Protein AF-A0A068NY15-F1 (afdb_monomer_lite)

pLDDT: mean 75.59, std 16.18, range [25.77, 92.62]

Foldseek 3Di:
DDDDDDDPDDPDDPPPPPDPDLQVLFVVLVVCLLQLPQVSVVQQDDPVLCVQQVDDSVLSNVCSVPQQNVLSVVLVVLVFKDWAWDDDPQGTKTWIFGQAPQRDTQIDMFTWGDDDPHTHTPDHCLSSVQSSLLNPQDDDVPDDPLNSSLVSLVVCVVVSVVSSGQFGQDPVPGTDGSVRVNVVSVVVVVVVVVVVVVVVVVVD

Radius of gyration: 22.69 Å; chains: 1; bounding box: 40×39×104 Å

Organism: NCBI:txid661478

Sequence (204 aa):
MIGVATIGVFALGWTCVSGPSPERAVRDLISAELAGDAEPIWASLQDDERTYYGLDHDRFCQFVVSYLRPRMKRLQQEGQITVSSVAGTKGARGSVHVIMPDGERTLLRGEVVPRSGGFVSTEPFSALLLMAALSSTPRIAGELHAERTYRCLKAEQANLEAYGITGIYSEQYGLESWDATLKRQAVRVSIQQARQSNAANRSR

Secondary structure (DSSP, 8-state):
------------------PPPHHHHHHHHHHHHHHT-HHHHHHHS-HHHHHHTT--HHHHHHHIIIIIHHHHHHHHHTT-EEEEEEEETTEEEEEEEEE-TTS-EEEEEEEEEEETTEEEE-S-THHHHHHHHHHTSPPPTT--HHHHHHHHHHHHHHHHHHTT--EEEETTTEEEEHHHHHHHHHHHHHHHHHHHHHHHHH--

Structure (mmCIF, N/CA/C/O backbone):
data_AF-A0A068NY15-F1
#
_entry.id   AF-A0A068NY15-F1
#
loop_
_atom_site.group_PDB
_atom_site.id
_atom_site.type_symbol
_atom_site.label_atom_id
_atom_site.label_alt_id
_atom_site.label_comp_id
_atom_site.label_asym_id
_atom_site.label_entity_id
_atom_site.label_seq_id
_atom_site.pdbx_PDB_ins_code
_atom_site.Cartn_x
_atom_site.Cartn_y
_atom_site.Cartn_z
_atom_site.occupancy
_atom_site.B_iso_or_equiv
_atom_site.auth_seq_id
_atom_site.auth_comp_id
_atom_site.auth_asym_id
_atom_site.auth_atom_id
_atom_site.pdbx_PDB_model_num
ATOM 1 N N . MET A 1 1 ? 17.121 4.765 -73.199 1.00 36.66 1 MET A N 1
ATOM 2 C CA . MET A 1 1 ? 17.642 4.769 -71.817 1.00 36.66 1 MET A CA 1
ATOM 3 C C . MET A 1 1 ? 17.300 6.113 -71.202 1.00 36.66 1 MET A C 1
ATOM 5 O O . MET A 1 1 ? 17.948 7.095 -71.524 1.00 36.66 1 MET A O 1
ATOM 9 N N . ILE A 1 2 ? 16.217 6.171 -70.428 1.00 32.72 2 ILE A N 1
ATOM 10 C CA . ILE A 1 2 ? 15.784 7.377 -69.714 1.00 32.72 2 ILE A CA 1
ATOM 11 C C . ILE A 1 2 ? 16.079 7.098 -68.244 1.00 32.72 2 ILE A C 1
ATOM 13 O O . ILE A 1 2 ? 15.491 6.191 -67.660 1.00 32.72 2 ILE A O 1
ATOM 17 N N . GLY A 1 3 ? 17.064 7.806 -67.695 1.00 32.22 3 GLY A N 1
ATOM 18 C CA . GLY A 1 3 ? 17.403 7.742 -66.281 1.00 32.22 3 GLY A CA 1
ATOM 19 C C . GLY A 1 3 ? 16.318 8.438 -65.472 1.00 32.22 3 GLY A C 1
ATOM 20 O O . GLY A 1 3 ? 16.084 9.631 -65.647 1.00 32.22 3 GLY A O 1
ATOM 21 N N . VAL A 1 4 ? 15.652 7.687 -64.600 1.00 33.09 4 VAL A N 1
ATOM 22 C CA . VAL A 1 4 ? 14.738 8.235 -63.599 1.00 33.09 4 VAL A CA 1
ATOM 23 C C . VAL A 1 4 ? 15.540 8.400 -62.313 1.00 33.09 4 VAL A C 1
ATOM 25 O O . VAL A 1 4 ? 15.845 7.426 -61.633 1.00 33.09 4 VAL A O 1
ATOM 28 N N . ALA A 1 5 ? 15.908 9.641 -62.007 1.00 38.00 5 ALA A N 1
ATOM 29 C CA . ALA A 1 5 ? 16.432 10.050 -60.712 1.00 38.00 5 ALA A CA 1
ATOM 30 C C . ALA A 1 5 ? 15.511 11.139 -60.153 1.00 38.00 5 ALA A C 1
ATOM 32 O O . ALA A 1 5 ? 15.610 12.316 -60.491 1.00 38.00 5 ALA A O 1
ATOM 33 N N . THR A 1 6 ? 14.549 10.720 -59.340 1.00 34.47 6 THR A N 1
ATOM 34 C CA . THR A 1 6 ? 13.712 11.549 -58.456 1.00 34.47 6 THR A CA 1
ATOM 35 C C . THR A 1 6 ? 13.162 10.531 -57.452 1.00 34.47 6 THR A C 1
ATOM 37 O O . THR A 1 6 ? 12.599 9.527 -57.865 1.00 34.47 6 THR A O 1
ATOM 40 N N . ILE A 1 7 ? 13.412 10.591 -56.147 1.00 32.75 7 ILE A N 1
ATOM 41 C CA . ILE A 1 7 ? 13.013 11.627 -55.197 1.00 32.75 7 ILE A CA 1
ATOM 42 C C . ILE A 1 7 ? 14.026 11.595 -54.043 1.00 32.75 7 ILE A C 1
ATOM 44 O O . ILE A 1 7 ? 14.069 10.649 -53.261 1.00 32.75 7 ILE A O 1
ATOM 48 N N . GLY A 1 8 ? 14.843 12.639 -53.932 1.00 33.00 8 GLY A N 1
ATOM 49 C CA . GLY A 1 8 ? 15.410 13.043 -52.654 1.00 33.00 8 GLY A CA 1
ATOM 50 C C . GLY A 1 8 ? 14.476 14.094 -52.076 1.00 33.00 8 GLY A C 1
ATOM 51 O O . GLY A 1 8 ? 14.317 15.127 -52.708 1.00 33.00 8 GLY A O 1
ATOM 52 N N . VAL A 1 9 ? 13.813 13.771 -50.965 1.00 34.66 9 VAL A N 1
ATOM 53 C CA . VAL A 1 9 ? 13.379 14.631 -49.844 1.00 34.66 9 VAL A CA 1
ATOM 54 C C . VAL A 1 9 ? 12.430 13.774 -49.001 1.00 34.66 9 VAL A C 1
ATOM 56 O O . VAL A 1 9 ? 11.271 13.591 -49.347 1.00 34.66 9 VAL A O 1
ATOM 59 N N . PHE A 1 10 ? 12.920 13.282 -47.867 1.00 27.97 10 PHE A N 1
ATOM 60 C CA . PHE A 1 10 ? 12.114 13.207 -46.652 1.00 27.97 10 PHE A CA 1
ATOM 61 C C . PHE A 1 10 ? 12.985 13.711 -45.510 1.00 27.97 10 PHE A C 1
ATOM 63 O O . PHE A 1 10 ? 13.751 12.979 -44.888 1.00 27.97 10 PHE A O 1
ATOM 70 N N . ALA A 1 11 ? 12.865 15.013 -45.265 1.00 32.06 11 ALA A N 1
ATOM 71 C CA . ALA A 1 11 ? 13.047 15.550 -43.937 1.00 32.06 11 ALA A CA 1
ATOM 72 C C . ALA A 1 11 ? 11.968 14.916 -43.042 1.00 32.06 11 ALA A C 1
ATOM 74 O O . ALA A 1 11 ? 10.811 15.320 -43.064 1.00 32.06 11 ALA A O 1
ATOM 75 N N . LEU A 1 12 ? 12.343 13.884 -42.298 1.00 31.16 12 LEU A N 1
ATOM 76 C CA . LEU A 1 12 ? 11.649 13.425 -41.098 1.00 31.16 12 LEU A CA 1
ATOM 77 C C . LEU A 1 12 ? 12.737 13.444 -40.030 1.00 31.16 12 LEU A C 1
ATOM 79 O O . LEU A 1 12 ? 13.524 12.523 -39.879 1.00 31.16 12 LEU A O 1
ATOM 83 N N . GLY A 1 13 ? 13.004 14.617 -39.477 1.00 25.81 13 GLY A N 1
ATOM 84 C CA . GLY A 1 13 ? 12.167 15.069 -38.384 1.00 25.81 13 GLY A CA 1
ATOM 85 C C . GLY A 1 13 ? 12.821 14.535 -37.124 1.00 25.81 13 GLY A C 1
ATOM 86 O O . GLY A 1 13 ? 12.369 13.553 -36.548 1.00 25.81 13 GLY A O 1
ATOM 87 N N . TRP A 1 14 ? 13.915 15.183 -36.722 1.00 25.77 14 TRP A N 1
ATOM 88 C CA . TRP A 1 14 ? 14.321 15.208 -35.325 1.00 25.77 14 TRP A CA 1
ATOM 89 C C . TRP A 1 14 ? 13.174 15.860 -34.549 1.00 25.77 14 TRP A C 1
ATOM 91 O O . TRP A 1 14 ? 13.206 17.043 -34.223 1.00 25.77 14 TRP A O 1
ATOM 101 N N . THR A 1 15 ? 12.100 15.114 -34.308 1.00 30.66 15 THR A N 1
ATOM 102 C CA . THR A 1 15 ? 11.193 15.454 -33.232 1.00 30.66 15 THR A CA 1
ATOM 103 C C . THR A 1 15 ? 12.012 15.229 -31.985 1.00 30.66 15 THR A C 1
ATOM 105 O O . THR A 1 15 ? 12.278 14.087 -31.608 1.00 30.66 15 THR A O 1
ATOM 108 N N . CYS A 1 16 ? 12.461 16.330 -31.387 1.00 32.66 16 CYS A N 1
ATOM 109 C CA . CYS A 1 16 ? 12.712 16.402 -29.964 1.00 32.66 16 CYS A CA 1
ATOM 110 C C . CYS A 1 16 ? 11.655 15.524 -29.294 1.00 32.66 16 CYS A C 1
ATOM 112 O O . CYS A 1 16 ? 10.468 15.856 -29.333 1.00 32.66 16 CYS A O 1
ATOM 114 N N . VAL A 1 17 ? 12.061 14.363 -28.776 1.00 38.69 17 VAL A N 1
ATOM 115 C CA . VAL A 1 17 ? 11.210 13.558 -27.907 1.00 38.69 17 VAL A CA 1
ATOM 116 C C . VAL A 1 17 ? 11.143 14.362 -26.621 1.00 38.69 17 VAL A C 1
ATOM 118 O O . VAL A 1 17 ? 11.890 14.141 -25.673 1.00 38.69 17 VAL A O 1
ATOM 121 N N . SER A 1 18 ? 10.324 15.410 -26.647 1.00 46.06 18 SER A N 1
ATOM 122 C CA . SER A 1 18 ? 9.861 16.100 -25.466 1.00 46.06 18 SER A CA 1
ATOM 123 C C . SER A 1 18 ? 9.220 15.001 -24.639 1.00 46.06 18 SER A C 1
ATOM 125 O O . SER A 1 18 ? 8.183 14.463 -25.033 1.00 46.06 18 SER A O 1
ATOM 127 N N . GLY A 1 19 ? 9.886 14.589 -23.560 1.00 55.62 19 GLY A N 1
ATOM 128 C CA . GLY A 1 19 ? 9.304 13.650 -22.611 1.00 55.62 19 GLY A CA 1
ATOM 129 C C . GLY A 1 19 ? 7.895 14.111 -22.214 1.00 55.62 19 GLY A C 1
ATOM 130 O O . GLY A 1 19 ? 7.563 15.292 -22.388 1.00 55.62 19 GLY A O 1
ATOM 131 N N . PRO A 1 20 ? 7.039 13.202 -21.716 1.00 63.31 20 PRO A N 1
ATOM 132 C CA . PRO A 1 20 ? 5.701 13.576 -21.270 1.00 63.31 20 PRO A CA 1
ATOM 133 C C . PRO A 1 20 ? 5.779 14.814 -20.370 1.00 63.31 20 PRO A C 1
ATOM 135 O O . PRO A 1 20 ? 6.709 14.943 -19.574 1.00 63.31 20 PRO A O 1
ATOM 138 N N . SER A 1 21 ? 4.835 15.751 -20.508 1.00 72.62 21 SER A N 1
ATOM 139 C CA . SER A 1 21 ? 4.786 16.886 -19.585 1.00 72.62 21 SER A CA 1
ATOM 140 C C . SER A 1 21 ? 4.734 16.356 -18.145 1.00 72.62 21 SER A C 1
ATOM 142 O O . SER A 1 21 ? 4.133 15.300 -17.920 1.00 72.62 21 SER A O 1
ATOM 144 N N . PRO A 1 22 ? 5.328 17.054 -17.160 1.00 70.69 22 PRO A N 1
ATOM 145 C CA . PRO A 1 22 ? 5.347 16.580 -15.779 1.00 70.69 22 PRO A CA 1
ATOM 146 C C . PRO A 1 22 ? 3.952 16.160 -15.282 1.00 70.69 22 PRO A C 1
ATOM 148 O O . PRO A 1 22 ? 3.796 15.106 -14.676 1.00 70.69 22 PRO A O 1
ATOM 151 N N . GLU A 1 23 ? 2.912 16.936 -15.601 1.00 71.12 23 GLU A N 1
ATOM 152 C CA . GLU A 1 23 ? 1.520 16.619 -15.248 1.00 71.12 23 GLU A CA 1
ATOM 153 C C . GLU A 1 23 ? 1.045 15.276 -15.800 1.00 71.12 23 GLU A C 1
ATOM 155 O O . GLU A 1 23 ? 0.386 14.505 -15.100 1.00 71.12 23 GLU A O 1
ATOM 160 N N . ARG A 1 24 ? 1.371 15.006 -17.067 1.00 75.12 24 ARG A N 1
ATOM 161 C CA . ARG A 1 24 ? 1.020 13.756 -17.728 1.00 75.12 24 ARG A CA 1
ATOM 162 C C . ARG A 1 24 ? 1.777 12.596 -17.094 1.00 75.12 24 ARG A C 1
ATOM 164 O O . ARG A 1 24 ? 1.154 11.588 -16.806 1.00 75.12 24 ARG A O 1
ATOM 171 N N . ALA A 1 25 ? 3.061 12.773 -16.782 1.00 75.62 25 ALA A N 1
ATOM 172 C CA . ALA A 1 25 ? 3.855 11.760 -16.094 1.00 75.62 25 ALA A CA 1
ATOM 173 C C . ALA A 1 25 ? 3.283 11.405 -14.708 1.00 75.62 25 ALA A C 1
ATOM 175 O O . ALA A 1 25 ? 3.178 10.227 -14.386 1.00 75.62 25 ALA A O 1
ATOM 176 N N . VAL A 1 26 ? 2.835 12.391 -13.917 1.00 75.50 26 VAL A N 1
ATOM 177 C CA . VAL A 1 26 ? 2.155 12.109 -12.637 1.00 75.50 26 VAL A CA 1
ATOM 178 C C . VAL A 1 26 ? 0.837 11.378 -12.851 1.00 75.50 26 VAL A C 1
ATOM 180 O O . VAL A 1 26 ? 0.534 10.428 -12.136 1.00 75.50 26 VAL A O 1
ATOM 183 N N . ARG A 1 27 ? 0.022 11.828 -13.810 1.00 76.06 27 ARG A N 1
ATOM 184 C CA . ARG A 1 27 ? -1.264 11.187 -14.087 1.00 76.06 27 ARG A CA 1
ATOM 185 C C . ARG A 1 27 ? -1.072 9.741 -14.533 1.00 76.06 27 ARG A C 1
ATOM 187 O O . ARG A 1 27 ? -1.813 8.882 -14.066 1.00 76.06 27 ARG A O 1
ATOM 194 N N . ASP A 1 28 ? -0.105 9.490 -15.406 1.00 79.56 28 ASP A N 1
ATOM 195 C CA . ASP A 1 28 ? 0.204 8.164 -15.933 1.00 79.56 28 ASP A CA 1
ATOM 196 C C . ASP A 1 28 ? 0.748 7.257 -14.818 1.00 79.56 28 ASP A C 1
ATOM 198 O O . ASP A 1 28 ? 0.285 6.127 -14.690 1.00 79.56 28 ASP A O 1
ATOM 202 N N . LEU A 1 29 ? 1.627 7.774 -13.946 1.00 78.81 29 LEU A N 1
ATOM 203 C CA . LEU A 1 29 ? 2.113 7.060 -12.761 1.00 78.81 29 LEU A CA 1
ATOM 204 C C . LEU A 1 29 ? 0.964 6.658 -11.834 1.00 78.81 29 LEU A C 1
ATOM 206 O O . LEU A 1 29 ? 0.802 5.480 -11.534 1.00 78.81 29 LEU A O 1
ATOM 210 N N . ILE A 1 30 ? 0.129 7.614 -11.425 1.00 78.12 30 ILE A N 1
ATOM 211 C CA . ILE A 1 30 ? -0.979 7.313 -10.517 1.00 78.12 30 ILE A CA 1
ATOM 212 C C . ILE A 1 30 ? -1.983 6.367 -11.192 1.00 78.12 30 ILE A C 1
ATOM 214 O O . ILE A 1 30 ? -2.519 5.457 -10.563 1.00 78.12 30 ILE A O 1
ATOM 218 N N . SER A 1 31 ? -2.225 6.532 -12.493 1.00 81.38 31 SER A N 1
ATOM 219 C CA . SER A 1 31 ? -3.082 5.607 -13.243 1.00 81.38 31 SER A CA 1
ATOM 220 C C . SER A 1 31 ? -2.504 4.191 -13.253 1.00 81.38 31 SER A C 1
ATOM 222 O O . SER A 1 31 ? -3.263 3.236 -13.103 1.00 81.38 31 SER A O 1
ATOM 224 N N . ALA A 1 32 ? -1.184 4.045 -13.380 1.00 83.75 32 ALA A N 1
ATOM 225 C CA . ALA A 1 32 ? -0.495 2.761 -13.318 1.00 83.75 32 ALA A CA 1
ATOM 226 C C . ALA A 1 32 ? -0.530 2.137 -11.912 1.00 83.75 32 ALA A C 1
ATOM 228 O O . ALA A 1 32 ? -0.828 0.949 -11.784 1.00 83.75 32 ALA A O 1
ATOM 229 N N . GLU A 1 33 ? -0.317 2.929 -10.857 1.00 84.25 33 GLU A N 1
ATOM 230 C CA . GLU A 1 33 ? -0.447 2.495 -9.458 1.00 84.25 33 GLU A CA 1
ATOM 231 C C . GLU A 1 33 ? -1.852 1.957 -9.173 1.00 84.25 33 GLU A C 1
ATOM 233 O O . GLU A 1 33 ? -2.018 0.851 -8.655 1.00 84.25 33 GLU A O 1
ATOM 238 N N . LEU A 1 34 ? -2.878 2.696 -9.600 1.00 81.56 34 LEU A N 1
ATOM 239 C CA . LEU A 1 34 ? -4.275 2.290 -9.459 1.00 81.56 34 LEU A CA 1
ATOM 240 C C . LEU A 1 34 ? -4.6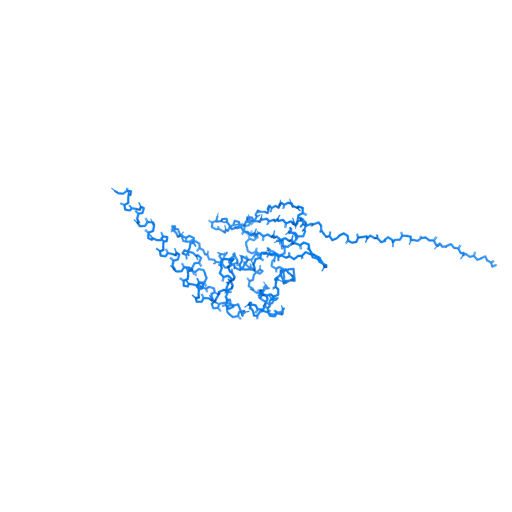45 1.112 -10.367 1.00 81.56 34 LEU A C 1
ATOM 242 O O . LEU A 1 34 ? -5.545 0.347 -10.037 1.00 81.56 34 LEU A O 1
ATOM 246 N N . ALA A 1 35 ? -3.992 0.945 -11.514 1.00 84.94 35 ALA A N 1
ATOM 247 C CA . ALA A 1 35 ? -4.175 -0.233 -12.359 1.00 84.94 35 ALA A CA 1
ATOM 248 C C . ALA A 1 35 ? -3.452 -1.474 -11.801 1.00 84.94 35 ALA A C 1
ATOM 250 O O . ALA A 1 35 ? -3.725 -2.594 -12.240 1.00 84.94 35 ALA A O 1
ATOM 251 N N . GLY A 1 36 ? -2.532 -1.297 -10.845 1.00 84.25 36 GLY A N 1
ATOM 252 C CA . GLY A 1 36 ? -1.613 -2.347 -10.418 1.00 84.25 36 GLY A CA 1
ATOM 253 C C . GLY A 1 36 ? -0.721 -2.807 -11.572 1.00 84.25 36 GLY A C 1
ATOM 254 O O . GLY A 1 36 ? -0.592 -4.013 -11.822 1.00 84.25 36 GLY A O 1
ATOM 255 N N . ASP A 1 37 ? -0.174 -1.860 -12.333 1.00 86.50 37 ASP A N 1
ATOM 256 C CA . ASP A 1 37 ? 0.803 -2.148 -13.379 1.00 86.50 37 ASP A CA 1
ATOM 257 C C . ASP A 1 37 ? 2.206 -2.251 -12.774 1.00 86.50 37 ASP A C 1
ATOM 259 O O . ASP A 1 37 ? 2.681 -1.328 -12.123 1.00 86.50 37 ASP A O 1
ATOM 263 N N . ALA A 1 38 ? 2.865 -3.393 -12.950 1.00 87.88 38 ALA A N 1
ATOM 264 C CA . ALA A 1 38 ? 4.100 -3.682 -12.233 1.00 87.88 38 ALA A CA 1
ATOM 265 C C . ALA A 1 38 ? 5.272 -2.847 -12.751 1.00 87.88 38 ALA A C 1
ATOM 267 O O . ALA A 1 38 ? 6.022 -2.301 -11.951 1.00 87.88 38 ALA A O 1
ATOM 268 N N . GLU A 1 39 ? 5.417 -2.696 -14.068 1.00 87.69 39 GLU A N 1
ATOM 269 C CA . GLU A 1 39 ? 6.595 -2.032 -14.638 1.00 87.69 39 GLU A CA 1
ATOM 270 C C . GLU A 1 39 ? 6.676 -0.542 -14.281 1.00 87.69 39 GLU A C 1
ATOM 272 O O . GLU A 1 39 ? 7.734 -0.101 -13.825 1.00 87.69 39 GLU A O 1
ATOM 277 N N . PRO A 1 40 ? 5.594 0.254 -14.401 1.00 83.44 40 PRO A N 1
ATOM 278 C CA . PRO A 1 40 ? 5.656 1.663 -14.035 1.00 83.44 40 PRO A CA 1
ATOM 279 C C . PRO A 1 40 ? 5.886 1.863 -12.537 1.00 83.44 40 PRO A C 1
ATOM 281 O O . PRO A 1 40 ? 6.672 2.735 -12.171 1.00 83.44 40 PRO A O 1
ATOM 284 N N . ILE A 1 41 ? 5.254 1.044 -11.683 1.00 84.62 41 ILE A N 1
ATOM 285 C CA . ILE A 1 41 ? 5.451 1.127 -10.230 1.00 84.62 41 ILE A CA 1
ATOM 286 C C . ILE A 1 41 ? 6.887 0.731 -9.886 1.00 84.62 41 ILE A C 1
ATOM 288 O O . ILE A 1 41 ? 7.552 1.424 -9.125 1.00 84.62 41 ILE A O 1
ATOM 292 N N . TRP A 1 42 ? 7.409 -0.348 -10.475 1.00 86.19 42 TRP A N 1
ATOM 293 C CA . TRP A 1 42 ? 8.792 -0.755 -10.254 1.00 86.19 42 TRP A CA 1
ATOM 294 C C . TRP A 1 42 ? 9.757 0.356 -10.645 1.00 86.19 42 TRP A C 1
ATOM 296 O O . TRP A 1 42 ? 10.611 0.728 -9.841 1.00 86.19 42 TRP A O 1
ATOM 306 N N . ALA A 1 43 ? 9.610 0.907 -11.853 1.00 81.75 43 ALA A N 1
ATOM 307 C CA . ALA A 1 43 ? 10.450 1.978 -12.377 1.00 81.75 43 ALA A CA 1
ATOM 308 C C . ALA A 1 43 ? 10.392 3.246 -11.513 1.00 81.75 43 ALA A C 1
ATOM 310 O O . ALA A 1 43 ? 11.379 3.981 -11.448 1.00 81.75 43 ALA A O 1
ATOM 311 N N . SER A 1 44 ? 9.265 3.481 -10.838 1.00 77.00 44 SER A N 1
ATOM 312 C CA . SER A 1 44 ? 9.079 4.627 -9.961 1.00 77.00 44 SER A CA 1
ATOM 313 C C . SER A 1 44 ? 9.662 4.445 -8.561 1.00 77.00 44 SER A C 1
ATOM 315 O O . SER A 1 44 ? 9.913 5.455 -7.907 1.00 77.00 44 SER A O 1
ATOM 317 N N . LEU A 1 45 ? 9.896 3.206 -8.110 1.00 78.44 45 LEU A N 1
ATOM 318 C CA . LEU A 1 45 ? 10.549 2.942 -6.826 1.00 78.44 45 LEU A CA 1
ATOM 319 C C . LEU A 1 45 ? 11.980 3.473 -6.813 1.00 78.44 45 LEU A C 1
ATOM 321 O O . LEU A 1 45 ? 12.744 3.285 -7.766 1.00 78.44 45 LEU A O 1
ATOM 325 N N . GLN A 1 46 ? 12.362 4.071 -5.690 1.00 76.38 46 GLN A N 1
ATOM 326 C CA . GLN A 1 46 ? 13.748 4.444 -5.443 1.00 76.38 46 GLN A CA 1
ATOM 327 C C . GLN A 1 46 ? 14.594 3.188 -5.158 1.00 76.38 46 GLN A C 1
ATOM 329 O O . GLN A 1 46 ? 14.097 2.182 -4.649 1.00 76.38 46 GLN A O 1
ATOM 334 N N . ASP A 1 47 ? 15.881 3.216 -5.517 1.00 76.44 47 ASP A N 1
ATOM 335 C CA . ASP A 1 47 ? 16.769 2.047 -5.380 1.00 76.44 47 ASP A CA 1
ATOM 336 C C . ASP A 1 47 ? 16.934 1.598 -3.923 1.00 76.44 47 ASP A C 1
ATOM 338 O O . ASP A 1 47 ? 17.088 0.406 -3.638 1.00 76.44 47 ASP A O 1
ATOM 342 N N . ASP A 1 48 ? 16.869 2.551 -2.998 1.00 75.88 48 ASP A N 1
ATOM 343 C CA . ASP A 1 48 ? 16.871 2.289 -1.571 1.00 75.88 48 ASP A CA 1
ATOM 344 C C . ASP A 1 48 ? 15.581 1.559 -1.167 1.00 75.88 48 ASP A C 1
ATOM 346 O O . ASP A 1 48 ? 15.679 0.486 -0.582 1.00 75.88 48 ASP A O 1
ATOM 350 N N . GLU A 1 49 ? 14.395 2.021 -1.581 1.00 74.44 49 GLU A N 1
ATOM 351 C CA . GLU A 1 49 ? 13.129 1.299 -1.369 1.00 74.44 49 GLU A CA 1
ATOM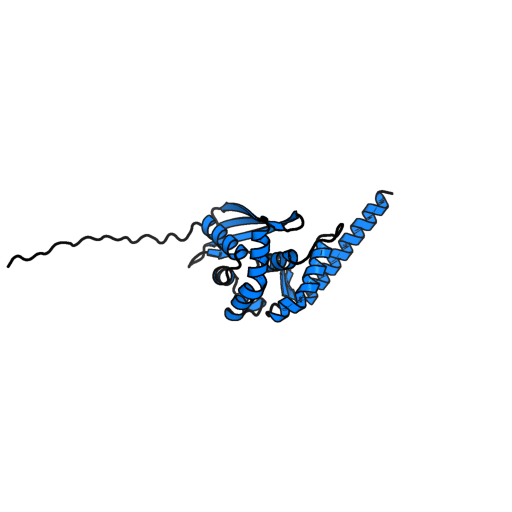 352 C C . GLU A 1 49 ? 13.154 -0.128 -1.933 1.00 74.44 49 GLU A C 1
ATOM 354 O O . GLU A 1 49 ? 12.767 -1.062 -1.231 1.00 74.44 49 GLU A O 1
ATOM 359 N N . ARG A 1 50 ? 13.647 -0.334 -3.161 1.00 79.25 50 ARG A N 1
ATOM 360 C CA . ARG A 1 50 ? 13.759 -1.680 -3.763 1.00 79.25 50 ARG A CA 1
ATOM 361 C C . ARG A 1 50 ? 14.618 -2.607 -2.903 1.00 79.25 50 ARG A C 1
ATOM 363 O O . ARG A 1 50 ? 14.216 -3.728 -2.589 1.00 79.25 50 ARG A O 1
ATOM 370 N N . THR A 1 51 ? 15.777 -2.104 -2.481 1.00 77.06 51 THR A N 1
ATOM 371 C CA . THR A 1 51 ? 16.708 -2.826 -1.605 1.00 77.06 51 THR A CA 1
ATOM 372 C C . THR A 1 51 ? 16.063 -3.123 -0.250 1.00 77.06 51 THR A C 1
ATOM 374 O O . THR A 1 51 ? 16.190 -4.228 0.274 1.00 77.06 51 THR A O 1
ATOM 377 N N . TYR A 1 52 ? 15.331 -2.158 0.302 1.00 73.88 52 TYR A N 1
ATOM 378 C CA . TYR A 1 52 ? 14.688 -2.241 1.609 1.00 73.88 52 TYR A CA 1
ATOM 379 C C . TYR A 1 52 ? 13.533 -3.233 1.660 1.00 73.88 52 TYR A C 1
ATOM 381 O O . TYR A 1 52 ? 13.427 -3.996 2.619 1.00 73.88 52 TYR A O 1
ATOM 389 N N . TYR A 1 53 ? 12.686 -3.262 0.633 1.00 74.94 53 TYR A N 1
ATOM 390 C CA . TYR A 1 53 ? 11.612 -4.246 0.552 1.00 74.94 53 TYR A CA 1
ATOM 391 C C . TYR A 1 53 ? 12.128 -5.654 0.225 1.00 74.94 53 TYR A C 1
ATOM 393 O O . TYR A 1 53 ? 11.343 -6.594 0.266 1.00 74.94 53 TYR A O 1
ATOM 401 N N . GLY A 1 54 ? 13.425 -5.826 -0.071 1.00 72.81 54 GLY A N 1
ATOM 402 C CA . GLY A 1 54 ? 14.008 -7.130 -0.405 1.00 72.81 54 GLY A CA 1
ATOM 403 C C . GLY A 1 54 ? 13.405 -7.742 -1.672 1.00 72.81 54 GLY A C 1
ATOM 404 O O . GLY A 1 54 ? 13.420 -8.965 -1.843 1.00 72.81 54 GLY A O 1
ATOM 405 N N . LEU A 1 55 ? 12.837 -6.894 -2.532 1.00 77.31 55 LEU A N 1
ATOM 406 C CA . LEU A 1 55 ? 12.171 -7.297 -3.758 1.00 77.31 55 LEU A CA 1
ATOM 407 C C . LEU A 1 55 ? 13.168 -7.164 -4.904 1.00 77.31 55 LEU A C 1
ATOM 409 O O . LEU A 1 55 ? 13.636 -6.069 -5.207 1.00 77.31 55 LEU A O 1
ATOM 413 N N . ASP A 1 56 ? 13.484 -8.283 -5.547 1.00 87.19 56 ASP A N 1
ATOM 414 C CA . ASP A 1 56 ? 13.971 -8.250 -6.921 1.00 87.19 56 ASP A CA 1
ATOM 415 C C . ASP A 1 56 ? 12.796 -7.965 -7.877 1.00 87.19 56 ASP A C 1
ATOM 417 O O . ASP A 1 56 ? 11.627 -7.982 -7.478 1.00 87.19 56 ASP A O 1
ATOM 421 N N . HIS A 1 57 ? 13.109 -7.658 -9.138 1.00 88.06 57 HIS A N 1
ATOM 422 C CA . HIS A 1 57 ? 12.097 -7.292 -10.134 1.00 88.06 57 HIS A CA 1
ATOM 423 C C . HIS A 1 57 ? 11.044 -8.393 -10.327 1.00 88.06 57 HIS A C 1
ATOM 425 O O . HIS A 1 57 ? 9.851 -8.094 -10.340 1.00 88.06 57 HIS A O 1
ATOM 431 N N . ASP A 1 58 ? 11.454 -9.662 -10.377 1.00 90.12 58 ASP A N 1
ATOM 432 C CA . ASP A 1 58 ? 10.542 -10.793 -10.580 1.00 90.12 58 ASP A CA 1
ATOM 433 C C . ASP A 1 58 ? 9.578 -10.965 -9.395 1.00 90.12 58 ASP A C 1
ATOM 435 O O . ASP A 1 58 ? 8.361 -11.091 -9.579 1.00 90.12 58 ASP A O 1
ATOM 439 N N . ARG A 1 59 ? 10.096 -10.911 -8.161 1.00 88.19 59 ARG A N 1
ATOM 440 C CA . ARG A 1 59 ? 9.294 -10.958 -6.929 1.00 88.19 59 ARG A CA 1
ATOM 441 C C . ARG A 1 59 ? 8.364 -9.766 -6.825 1.00 88.19 59 ARG A C 1
ATOM 443 O O . ARG A 1 59 ? 7.210 -9.932 -6.430 1.00 88.19 59 ARG A O 1
ATOM 450 N N . PHE A 1 60 ? 8.836 -8.580 -7.199 1.00 90.06 60 PHE A N 1
ATOM 451 C CA . PHE A 1 60 ? 8.006 -7.387 -7.246 1.00 90.06 60 PHE A CA 1
ATOM 452 C C . PHE A 1 60 ? 6.849 -7.567 -8.231 1.00 90.06 60 PHE A C 1
ATOM 454 O O . PHE A 1 60 ? 5.691 -7.380 -7.863 1.00 90.06 60 PHE A O 1
ATOM 461 N N . CYS A 1 61 ? 7.130 -8.003 -9.457 1.00 90.81 61 CYS A N 1
ATOM 462 C CA . CYS A 1 61 ? 6.114 -8.280 -10.466 1.00 90.81 61 CYS A CA 1
ATOM 463 C C . CYS A 1 61 ? 5.090 -9.312 -9.974 1.00 90.81 61 CYS A C 1
ATOM 465 O O . CYS A 1 61 ? 3.878 -9.094 -10.090 1.00 90.81 61 CYS A O 1
ATOM 467 N N . GLN A 1 62 ? 5.550 -10.399 -9.350 1.00 91.25 62 GLN A N 1
ATOM 468 C CA . GLN A 1 62 ? 4.673 -11.405 -8.755 1.00 91.25 62 GLN A CA 1
ATOM 469 C C . GLN A 1 62 ? 3.803 -10.821 -7.635 1.00 91.25 62 GLN A C 1
ATOM 471 O O . GLN A 1 62 ? 2.602 -11.108 -7.584 1.00 91.25 62 GLN A O 1
ATOM 476 N N . PHE A 1 63 ? 4.381 -9.992 -6.764 1.00 91.75 63 PHE A N 1
ATOM 477 C CA . PHE A 1 63 ? 3.665 -9.277 -5.714 1.00 91.75 63 PHE A CA 1
ATOM 478 C C . PHE A 1 63 ? 2.586 -8.362 -6.300 1.00 91.75 63 PHE A C 1
ATOM 480 O O . PHE A 1 63 ? 1.423 -8.448 -5.901 1.00 91.75 63 PHE A O 1
ATOM 487 N N . VAL A 1 64 ? 2.919 -7.533 -7.292 1.00 91.69 64 VAL A N 1
ATOM 488 C CA . VAL A 1 64 ? 1.943 -6.625 -7.902 1.00 91.69 64 VAL A CA 1
ATOM 489 C C . VAL A 1 64 ? 0.786 -7.407 -8.516 1.00 91.69 64 VAL A C 1
ATOM 491 O O . VAL A 1 64 ? -0.374 -7.086 -8.261 1.00 91.69 64 VAL A O 1
ATOM 494 N N . VAL A 1 65 ? 1.073 -8.459 -9.284 1.00 91.94 65 VAL A N 1
ATOM 495 C CA . VAL A 1 65 ? 0.045 -9.258 -9.965 1.00 91.94 65 VAL A CA 1
ATOM 496 C C . VAL A 1 65 ? -0.839 -10.018 -8.975 1.00 91.94 65 VAL A C 1
ATOM 498 O O . VAL A 1 65 ? -2.053 -10.083 -9.172 1.00 91.94 65 VAL A O 1
ATOM 501 N N . SER A 1 66 ? -0.248 -10.584 -7.922 1.00 92.31 66 SER A N 1
ATOM 502 C CA . SER A 1 66 ? -0.948 -11.494 -7.005 1.00 92.31 66 SER A CA 1
ATOM 503 C C . SER A 1 66 ? -1.635 -10.768 -5.850 1.00 92.31 66 SER A C 1
ATOM 505 O O . SER A 1 66 ? -2.683 -11.207 -5.381 1.00 92.31 66 SER A O 1
ATOM 507 N N . TYR A 1 67 ? -1.055 -9.661 -5.386 1.00 91.69 67 TYR A N 1
ATOM 508 C CA . TYR A 1 67 ? -1.507 -8.951 -4.195 1.00 91.69 67 TYR A CA 1
ATOM 509 C C . TYR A 1 67 ? -2.130 -7.589 -4.517 1.00 91.69 67 TYR A C 1
ATOM 511 O O . TYR A 1 67 ? -3.279 -7.355 -4.128 1.00 91.69 67 TYR A O 1
ATOM 519 N N . LEU A 1 68 ? -1.405 -6.693 -5.202 1.00 90.38 68 LEU A N 1
ATOM 520 C CA . LEU A 1 68 ? -1.849 -5.303 -5.400 1.00 90.38 68 LEU A CA 1
ATOM 521 C C . LEU A 1 68 ? -2.958 -5.188 -6.442 1.00 90.38 68 LEU A C 1
ATOM 523 O O . LEU A 1 68 ? -4.022 -4.645 -6.151 1.00 90.38 68 LEU A O 1
ATOM 527 N N . ARG A 1 69 ? -2.733 -5.708 -7.649 1.00 91.44 69 ARG A N 1
ATOM 528 C CA . ARG A 1 69 ? -3.638 -5.556 -8.793 1.00 91.44 69 ARG A CA 1
ATOM 529 C C . ARG A 1 69 ? -5.067 -6.018 -8.491 1.00 91.44 69 ARG A C 1
ATOM 531 O O . ARG A 1 69 ? -5.987 -5.266 -8.812 1.00 91.44 69 ARG A O 1
ATOM 538 N N . PRO A 1 70 ? -5.314 -7.179 -7.848 1.00 90.94 70 PRO A N 1
ATOM 539 C CA . PRO A 1 70 ? -6.678 -7.593 -7.521 1.00 90.94 70 PRO A CA 1
ATOM 540 C C . PRO A 1 70 ? -7.379 -6.619 -6.565 1.00 90.94 70 PRO A C 1
ATOM 542 O O . PRO A 1 70 ? -8.562 -6.327 -6.740 1.00 90.94 70 PRO A O 1
ATOM 545 N N . ARG A 1 71 ? -6.645 -6.079 -5.585 1.00 89.00 71 ARG A N 1
ATOM 546 C CA . ARG A 1 71 ? -7.165 -5.130 -4.589 1.00 89.00 71 ARG A CA 1
ATOM 547 C C . ARG A 1 71 ? -7.444 -3.761 -5.205 1.00 89.00 71 ARG A C 1
ATOM 549 O O . ARG A 1 71 ? -8.507 -3.193 -4.975 1.00 89.00 71 ARG A O 1
ATOM 556 N N . MET A 1 72 ? -6.541 -3.266 -6.048 1.00 86.25 72 MET A N 1
ATOM 557 C CA . MET A 1 72 ? -6.735 -1.995 -6.747 1.00 86.25 72 MET A CA 1
ATOM 558 C C . MET A 1 72 ? -7.880 -2.067 -7.761 1.00 86.25 72 MET A C 1
ATOM 560 O O . MET A 1 72 ? -8.732 -1.182 -7.801 1.00 86.25 72 MET A O 1
ATOM 564 N N . LYS A 1 73 ? -7.979 -3.168 -8.517 1.00 86.81 73 LYS A N 1
ATOM 565 C CA . LYS A 1 73 ? -9.100 -3.405 -9.436 1.00 86.81 73 LYS A CA 1
ATOM 566 C C . LYS A 1 73 ? -10.441 -3.405 -8.703 1.00 86.81 73 LYS A C 1
ATOM 568 O O . LYS A 1 73 ? -11.412 -2.854 -9.214 1.00 86.81 73 LYS A O 1
ATOM 573 N N . ARG A 1 74 ? -10.497 -3.999 -7.509 1.00 84.50 74 ARG A N 1
ATOM 574 C CA . ARG A 1 74 ? -11.696 -3.977 -6.668 1.00 84.50 74 ARG A CA 1
ATOM 575 C C . ARG A 1 74 ? -12.072 -2.547 -6.266 1.00 84.50 74 ARG A C 1
ATOM 577 O O . ARG A 1 74 ? -13.208 -2.150 -6.498 1.00 84.50 74 ARG A O 1
ATOM 584 N N . LEU A 1 75 ? -11.117 -1.757 -5.769 1.00 80.12 75 LEU A N 1
ATOM 585 C CA . LEU A 1 75 ? -11.335 -0.336 -5.454 1.00 80.12 75 LEU A CA 1
ATOM 586 C C . LEU A 1 75 ? -11.850 0.464 -6.663 1.00 80.12 75 LEU A C 1
ATOM 588 O O . LEU A 1 75 ? -12.752 1.287 -6.531 1.00 80.12 75 LEU A O 1
ATOM 592 N N . GLN A 1 76 ? -11.312 0.207 -7.857 1.00 80.00 76 GLN A N 1
ATOM 593 C CA . GLN A 1 76 ? -11.774 0.847 -9.092 1.00 80.00 76 GLN A CA 1
ATOM 594 C C . GLN A 1 76 ? -13.214 0.457 -9.455 1.00 80.00 76 GLN A C 1
ATOM 596 O O . GLN A 1 76 ? -14.020 1.323 -9.796 1.00 80.00 76 GLN A O 1
ATOM 601 N N . GLN A 1 77 ? -13.547 -0.835 -9.381 1.00 81.19 77 GLN A N 1
ATOM 602 C CA . GLN A 1 77 ? -14.878 -1.354 -9.718 1.00 81.19 77 GLN A CA 1
ATOM 603 C C . GLN A 1 77 ? -15.972 -0.834 -8.786 1.00 81.19 77 GLN A C 1
ATOM 605 O O . GLN A 1 77 ? -17.105 -0.646 -9.220 1.00 81.19 77 GLN A O 1
ATOM 610 N N . GLU A 1 78 ? -15.633 -0.562 -7.529 1.00 78.06 78 GLU A N 1
ATOM 611 C CA . GLU A 1 78 ? -16.568 -0.029 -6.542 1.00 78.06 78 GLU A CA 1
ATOM 612 C C . GLU A 1 78 ? -16.808 1.498 -6.696 1.00 78.06 78 GLU A C 1
ATOM 614 O O . GLU A 1 78 ? -17.510 2.098 -5.882 1.00 78.06 78 GLU A O 1
ATOM 619 N N . GLY A 1 79 ? -16.301 2.124 -7.776 1.00 58.31 79 GLY A N 1
ATOM 620 C CA . GLY A 1 79 ? -16.677 3.478 -8.219 1.00 58.31 79 GLY A CA 1
ATOM 621 C C . GLY A 1 79 ? -16.037 4.614 -7.419 1.00 58.31 79 GLY A C 1
ATOM 622 O O . GLY A 1 79 ? -16.645 5.661 -7.207 1.00 58.31 79 GLY A O 1
ATOM 623 N N . GLN A 1 80 ? -14.818 4.394 -6.938 1.00 64.62 80 GLN A N 1
ATOM 624 C CA . GLN A 1 80 ? -14.371 4.950 -5.664 1.00 64.62 80 GLN A CA 1
ATOM 625 C C . GLN A 1 80 ? -13.080 5.779 -5.748 1.00 64.62 80 GLN A C 1
ATOM 627 O O . GLN A 1 80 ? -12.361 5.951 -4.770 1.00 64.62 80 GLN A O 1
ATOM 632 N N . ILE A 1 81 ? -12.752 6.326 -6.920 1.00 64.06 81 ILE A N 1
ATOM 633 C CA . ILE A 1 81 ? -11.501 7.069 -7.119 1.00 64.06 81 ILE A CA 1
ATOM 634 C C . ILE A 1 81 ? -11.774 8.415 -7.789 1.00 64.06 81 ILE A C 1
ATOM 636 O O . ILE A 1 81 ? -12.287 8.471 -8.905 1.00 64.06 81 ILE A O 1
ATOM 640 N N . THR A 1 82 ? -11.358 9.498 -7.129 1.00 62.31 82 THR A N 1
ATOM 641 C CA . THR A 1 82 ? -11.400 10.861 -7.666 1.00 62.31 82 THR A CA 1
ATOM 642 C C . THR A 1 82 ? -9.980 11.389 -7.833 1.00 62.31 82 THR A C 1
ATOM 644 O O . THR A 1 82 ? -9.274 11.666 -6.861 1.00 62.31 82 THR A O 1
ATOM 647 N N . VAL A 1 83 ? -9.557 11.551 -9.086 1.00 61.12 83 VAL A N 1
ATOM 648 C CA . VAL A 1 83 ? -8.209 12.014 -9.438 1.00 61.12 83 VAL A CA 1
ATOM 649 C C . VAL A 1 83 ? -8.160 13.541 -9.482 1.00 61.12 83 VAL A C 1
ATOM 651 O O . VAL A 1 83 ? -8.944 14.160 -10.197 1.00 61.12 83 VAL A O 1
ATOM 654 N N . SER A 1 84 ? -7.209 14.155 -8.772 1.00 59.72 84 SER A N 1
ATOM 655 C CA . SER A 1 84 ? -6.900 15.587 -8.892 1.00 59.72 84 SER A CA 1
ATOM 656 C C . SER A 1 84 ? -5.403 15.799 -9.173 1.00 59.72 84 SER A C 1
ATOM 658 O O . SER A 1 84 ? -4.554 15.105 -8.627 1.00 59.72 84 SER A O 1
ATOM 660 N N . SER A 1 85 ? -5.036 16.715 -10.071 1.00 59.00 85 SER A N 1
ATOM 661 C CA . SER A 1 85 ? -3.630 16.954 -10.460 1.00 59.00 85 SER A CA 1
ATOM 662 C C . SER A 1 85 ? -3.292 18.445 -10.445 1.00 59.00 85 SER A C 1
ATOM 664 O O . SER A 1 85 ? -4.127 19.240 -10.873 1.00 59.00 85 SER A O 1
ATOM 666 N N . VAL A 1 86 ? -2.085 18.827 -9.996 1.00 56.84 86 VAL A N 1
ATOM 667 C CA . VAL A 1 86 ? -1.633 20.233 -9.922 1.00 56.84 86 VAL A CA 1
ATOM 668 C C . VAL A 1 86 ? -0.196 20.391 -10.446 1.00 56.84 86 VAL A C 1
ATOM 670 O O . VAL A 1 86 ? 0.771 19.889 -9.881 1.00 56.84 86 VAL A O 1
ATOM 673 N N . ALA A 1 87 ? -0.033 21.154 -11.520 1.00 55.66 87 ALA A N 1
ATOM 674 C CA . ALA A 1 87 ? 1.261 21.392 -12.155 1.00 55.66 87 ALA A CA 1
ATOM 675 C C . ALA A 1 87 ? 2.130 22.422 -11.422 1.00 55.66 87 ALA A C 1
ATOM 677 O O . ALA A 1 87 ? 1.622 23.440 -10.952 1.00 55.66 87 ALA A O 1
ATOM 678 N N . GLY A 1 88 ? 3.451 22.213 -11.404 1.00 56.78 88 GLY A N 1
ATOM 679 C CA . GLY A 1 88 ? 4.435 23.182 -10.919 1.00 56.78 88 GLY A CA 1
ATOM 680 C C . GLY A 1 88 ? 5.672 23.269 -11.822 1.00 56.78 88 GLY A C 1
ATOM 681 O O . GLY A 1 88 ? 5.925 22.405 -12.656 1.00 56.78 88 GLY A O 1
ATOM 682 N N . THR A 1 89 ? 6.473 24.327 -11.658 1.00 47.75 89 THR A N 1
ATOM 683 C CA . THR A 1 89 ? 7.669 24.598 -12.485 1.00 47.75 89 THR A CA 1
ATOM 684 C C . THR A 1 89 ? 8.903 23.762 -12.120 1.00 47.75 89 THR A C 1
ATOM 686 O O . THR A 1 89 ? 9.835 23.691 -12.915 1.00 47.75 89 THR A O 1
ATOM 689 N N . LYS A 1 90 ? 8.934 23.118 -10.943 1.00 61.97 90 LYS A N 1
ATOM 690 C CA . LYS A 1 90 ? 10.067 22.299 -10.445 1.00 61.97 90 LYS A CA 1
ATOM 691 C C . LYS A 1 90 ? 9.813 20.783 -10.488 1.00 61.97 90 LYS A C 1
ATOM 693 O O . LYS A 1 90 ? 10.597 20.012 -9.947 1.00 61.97 90 LYS A O 1
ATOM 698 N N . GLY A 1 91 ? 8.716 20.372 -11.112 1.00 64.44 91 GLY A N 1
ATOM 699 C CA . GLY A 1 91 ? 8.163 19.023 -11.055 1.00 64.44 91 GLY A CA 1
ATOM 700 C C . GLY A 1 91 ? 6.643 19.105 -11.049 1.00 64.44 91 GLY A C 1
ATOM 701 O O . GLY A 1 91 ? 6.075 20.171 -10.793 1.00 64.44 91 GLY A O 1
ATOM 702 N N . ALA A 1 92 ? 5.979 17.997 -11.345 1.00 70.25 92 ALA A N 1
ATOM 703 C CA . ALA A 1 92 ? 4.536 17.928 -11.174 1.00 70.25 92 ALA A CA 1
ATOM 704 C C . ALA A 1 92 ? 4.205 17.172 -9.906 1.00 70.25 92 ALA A C 1
ATOM 706 O O . ALA A 1 92 ? 4.854 16.187 -9.553 1.00 70.25 92 ALA A O 1
ATOM 707 N N . ARG A 1 93 ? 3.147 17.643 -9.259 1.00 72.75 93 ARG A N 1
ATOM 708 C CA . ARG A 1 93 ? 2.515 16.954 -8.154 1.00 72.75 93 ARG A CA 1
ATOM 709 C C . ARG A 1 93 ? 1.096 16.614 -8.562 1.00 72.75 93 ARG A C 1
ATOM 711 O O . ARG A 1 93 ? 0.413 17.326 -9.290 1.00 72.75 93 ARG A O 1
ATOM 718 N N . GLY A 1 94 ? 0.624 15.492 -8.098 1.00 68.31 94 GLY A N 1
ATOM 719 C CA . GLY A 1 94 ? -0.734 15.054 -8.310 1.00 68.31 94 GLY A CA 1
ATOM 720 C C . GLY A 1 94 ? -1.160 14.339 -7.068 1.00 68.31 94 GLY A C 1
ATOM 721 O O . GLY A 1 94 ? -0.341 13.853 -6.294 1.00 68.31 94 GLY A O 1
ATOM 722 N N . SER A 1 95 ? -2.452 14.346 -6.833 1.00 69.62 95 SER A N 1
ATOM 723 C CA . SER A 1 95 ? -2.984 13.742 -5.642 1.00 69.62 95 SER A CA 1
ATOM 724 C C . SER A 1 95 ? -4.341 13.166 -5.949 1.00 69.62 95 SER A C 1
ATOM 726 O O . SER A 1 95 ? -5.264 13.864 -6.366 1.00 69.62 95 SER A O 1
ATOM 728 N N . VAL A 1 96 ? -4.476 11.874 -5.752 1.00 69.25 96 VAL A N 1
ATOM 729 C CA . VAL A 1 96 ? -5.722 11.176 -5.976 1.00 69.25 96 VAL A CA 1
ATOM 730 C C . VAL A 1 96 ? -6.355 10.893 -4.640 1.00 69.25 96 VAL A C 1
ATOM 732 O O . VAL A 1 96 ? -5.758 10.279 -3.759 1.00 69.25 96 VAL A O 1
ATOM 735 N N . HIS A 1 97 ? -7.581 11.376 -4.496 1.00 70.81 97 HIS A N 1
ATOM 736 C CA . HIS A 1 97 ? -8.424 10.979 -3.394 1.00 70.81 97 HIS A CA 1
ATOM 737 C C . HIS A 1 97 ? -9.078 9.659 -3.773 1.00 70.81 97 HIS A C 1
ATOM 739 O O . HIS A 1 97 ? -9.956 9.603 -4.635 1.00 70.81 97 HIS A O 1
ATOM 745 N N . VAL A 1 98 ? -8.641 8.598 -3.115 1.00 71.25 98 VAL A N 1
ATOM 746 C CA . VAL A 1 98 ? -9.303 7.304 -3.167 1.00 71.25 98 VAL A CA 1
ATOM 747 C C . VAL A 1 98 ? -10.325 7.284 -2.043 1.00 71.25 98 VAL A C 1
ATOM 749 O O . VAL A 1 98 ? -9.994 7.463 -0.874 1.00 71.25 98 VAL A O 1
ATOM 752 N N . ILE A 1 99 ? -11.590 7.154 -2.412 1.00 75.06 99 ILE A N 1
ATOM 753 C CA . ILE A 1 99 ? -12.683 6.937 -1.477 1.00 75.06 99 ILE A CA 1
ATOM 754 C C . ILE A 1 99 ? -12.740 5.432 -1.258 1.00 75.06 99 ILE A C 1
ATOM 756 O O . ILE A 1 99 ? -13.016 4.691 -2.178 1.00 75.06 99 ILE A O 1
ATOM 760 N N . MET A 1 100 ? -12.441 4.965 -0.062 1.00 74.62 100 MET A N 1
ATOM 761 C CA . MET A 1 100 ? -12.493 3.555 0.295 1.00 74.62 100 MET A CA 1
ATOM 762 C C . MET A 1 100 ? -13.953 3.071 0.386 1.00 74.62 100 MET A C 1
ATOM 764 O O . MET A 1 100 ? -14.862 3.901 0.506 1.00 74.62 100 MET A O 1
ATOM 768 N N . PRO A 1 101 ? -14.207 1.747 0.417 1.00 68.00 101 PRO A N 1
ATOM 769 C CA . PRO A 1 101 ? -15.573 1.207 0.390 1.00 68.00 101 PRO A CA 1
ATOM 770 C C . PRO A 1 101 ? -16.445 1.633 1.567 1.00 68.00 101 PRO A C 1
ATOM 772 O O . PRO A 1 101 ? -17.670 1.645 1.495 1.00 68.00 101 PRO A O 1
ATOM 775 N N . ASP A 1 102 ? -15.802 2.027 2.657 1.00 72.00 102 ASP A N 1
ATOM 776 C CA . ASP A 1 102 ? -16.420 2.536 3.870 1.00 72.00 102 ASP A CA 1
ATOM 777 C C . ASP A 1 102 ? -16.572 4.072 3.890 1.00 72.00 102 ASP A C 1
ATOM 779 O O . ASP A 1 102 ? -16.890 4.652 4.928 1.00 72.00 102 ASP A O 1
ATOM 783 N N . GLY A 1 103 ? -16.334 4.744 2.759 1.00 72.69 103 GLY A N 1
ATOM 784 C CA . GLY A 1 103 ? -16.446 6.196 2.590 1.00 72.69 103 GLY A CA 1
ATOM 785 C C . GLY A 1 103 ? -15.243 6.998 3.098 1.00 72.69 103 GLY A C 1
ATOM 786 O O . GLY A 1 103 ? -15.249 8.230 3.019 1.00 72.69 103 GLY A O 1
ATOM 787 N N . GLU A 1 104 ? -14.209 6.334 3.620 1.00 74.50 104 GLU A N 1
ATOM 788 C CA . GLU A 1 104 ? -12.975 6.987 4.051 1.00 74.50 104 GLU A CA 1
ATOM 789 C C . GLU A 1 104 ? -12.210 7.551 2.850 1.00 74.50 104 GLU A C 1
ATOM 791 O O . GLU A 1 104 ? -12.153 6.928 1.801 1.00 74.50 104 GLU A O 1
ATOM 796 N N . ARG A 1 105 ? -11.605 8.734 2.981 1.00 74.19 105 ARG A N 1
ATOM 797 C CA . ARG A 1 105 ? -10.789 9.319 1.912 1.00 74.19 105 ARG A CA 1
ATOM 798 C C . ARG A 1 105 ? -9.316 9.105 2.218 1.00 74.19 105 ARG A C 1
ATOM 800 O O . ARG A 1 105 ? -8.778 9.754 3.112 1.00 74.19 105 ARG A O 1
ATOM 807 N N . THR A 1 106 ? -8.666 8.255 1.442 1.00 73.69 106 THR A N 1
ATOM 808 C CA . THR A 1 106 ? -7.213 8.109 1.421 1.00 73.69 106 THR A CA 1
ATOM 809 C C . THR A 1 106 ? -6.642 8.994 0.323 1.00 73.69 106 THR A C 1
ATOM 811 O O . THR A 1 106 ? -7.239 9.165 -0.739 1.00 73.69 106 THR A O 1
ATOM 814 N N . LEU A 1 107 ? -5.502 9.617 0.596 1.00 72.50 107 LEU A N 1
ATOM 815 C CA . LEU A 1 107 ? -4.800 10.447 -0.367 1.00 72.50 107 LEU A CA 1
ATOM 816 C C . LEU A 1 107 ? -3.573 9.687 -0.851 1.00 72.50 107 LEU A C 1
ATOM 818 O O . LEU A 1 107 ? -2.691 9.404 -0.050 1.00 72.50 107 LEU A O 1
ATOM 822 N N . LEU A 1 108 ? -3.538 9.386 -2.141 1.00 72.00 108 LEU A N 1
ATOM 823 C CA . LEU A 1 108 ? -2.336 8.961 -2.843 1.00 72.00 108 LEU A CA 1
ATOM 824 C C . LEU A 1 108 ? -1.726 10.208 -3.474 1.00 72.00 108 LEU A C 1
ATOM 826 O O . LEU A 1 108 ? -2.475 10.975 -4.088 1.00 72.00 108 LEU A O 1
ATOM 830 N N . ARG A 1 109 ? -0.426 10.462 -3.340 1.00 70.94 109 ARG A N 1
ATOM 831 C CA . ARG A 1 109 ? 0.201 11.573 -4.066 1.00 70.94 109 ARG A CA 1
ATOM 832 C C . ARG A 1 109 ? 1.233 11.012 -5.027 1.00 70.94 109 ARG A C 1
ATOM 834 O O . ARG A 1 109 ? 1.992 10.120 -4.724 1.00 70.94 109 ARG A O 1
ATOM 841 N N . GLY A 1 110 ? 1.262 11.549 -6.229 1.00 69.88 110 GLY A N 1
ATOM 842 C CA . GLY A 1 110 ? 2.376 11.336 -7.134 1.00 69.88 110 GLY A CA 1
ATOM 843 C C . GLY A 1 110 ? 3.157 12.628 -7.173 1.00 69.88 110 GLY A C 1
ATOM 844 O O . GLY A 1 110 ? 2.598 13.672 -7.504 1.00 69.88 110 GLY A O 1
ATOM 845 N N . GLU A 1 111 ? 4.437 12.594 -6.853 1.00 75.94 111 GLU A N 1
ATOM 846 C CA . GLU A 1 111 ? 5.339 13.679 -7.213 1.00 75.94 111 GLU A CA 1
ATOM 847 C C . GLU A 1 111 ? 6.380 13.113 -8.153 1.00 75.94 111 GLU A C 1
ATOM 849 O O . GLU A 1 111 ? 7.021 12.115 -7.842 1.00 75.94 111 GLU A O 1
ATOM 854 N N . VAL A 1 112 ? 6.517 13.745 -9.315 1.00 73.56 112 VAL A N 1
ATOM 855 C CA . VAL A 1 112 ? 7.543 13.376 -10.279 1.00 73.56 112 VAL A CA 1
ATOM 856 C C . VAL A 1 112 ? 8.543 14.501 -10.447 1.00 73.56 112 VAL A C 1
ATOM 858 O O . VAL A 1 112 ? 8.185 15.656 -10.717 1.00 73.56 112 VAL A O 1
ATOM 861 N N . VAL A 1 113 ? 9.817 14.145 -10.325 1.00 73.88 113 VAL A N 1
ATOM 862 C CA . VAL A 1 113 ? 10.931 15.082 -10.477 1.00 73.88 113 VAL A CA 1
ATOM 863 C C . VAL A 1 113 ? 11.661 14.793 -11.792 1.00 73.88 113 VAL A C 1
ATOM 865 O O . VAL A 1 113 ? 11.961 13.628 -12.070 1.00 73.88 113 VAL A O 1
ATOM 868 N N . PRO A 1 114 ? 11.967 15.820 -12.610 1.00 71.56 114 PRO A N 1
ATOM 869 C CA . PRO A 1 114 ? 12.777 15.643 -13.812 1.00 71.56 114 PRO A CA 1
ATOM 870 C C . PRO A 1 114 ? 14.195 15.158 -13.464 1.00 71.56 114 PRO A C 1
ATOM 872 O O . PRO A 1 114 ? 14.865 15.749 -12.616 1.00 71.56 114 PRO A O 1
ATOM 875 N N . ARG A 1 115 ? 14.686 14.121 -14.149 1.00 71.00 115 ARG A N 1
ATOM 876 C CA . ARG A 1 115 ? 16.070 13.618 -14.082 1.00 71.00 115 ARG A CA 1
ATOM 877 C C . ARG A 1 115 ? 16.627 13.333 -15.480 1.00 71.00 115 ARG A C 1
ATOM 879 O O . ARG A 1 115 ? 15.884 13.238 -16.457 1.00 71.00 115 ARG A O 1
ATOM 886 N N . SER A 1 116 ? 17.949 13.174 -15.584 1.00 63.75 116 SER A N 1
ATOM 887 C CA . SER A 1 116 ? 18.602 12.715 -16.815 1.00 63.75 116 SER A CA 1
ATOM 888 C C . SER A 1 116 ? 18.087 11.317 -17.174 1.00 63.75 116 SER A C 1
ATOM 890 O O . SER A 1 116 ? 18.466 10.342 -16.530 1.00 63.75 116 SER A O 1
ATOM 892 N N . GLY A 1 117 ? 17.193 11.239 -18.161 1.00 64.12 117 GLY A N 1
ATOM 893 C CA . GLY A 1 117 ? 16.540 9.995 -18.583 1.00 64.12 117 GLY A CA 1
ATOM 894 C C . GLY A 1 117 ? 15.031 9.908 -18.317 1.00 64.12 117 GLY A C 1
ATOM 895 O O . GLY A 1 117 ? 14.429 8.939 -18.763 1.00 64.12 117 GLY A O 1
ATOM 896 N N . GLY A 1 118 ? 14.395 10.891 -17.660 1.00 69.00 118 GLY A N 1
ATOM 897 C CA . GLY A 1 118 ? 12.933 10.908 -17.493 1.00 69.00 118 GLY A CA 1
ATOM 898 C C . GLY A 1 118 ? 12.438 11.494 -16.170 1.00 69.00 118 GLY A C 1
ATOM 899 O O . GLY A 1 118 ? 13.018 12.435 -15.636 1.00 69.00 118 GLY A O 1
ATOM 900 N N . PHE A 1 119 ? 11.341 10.941 -15.657 1.00 68.44 119 PHE A N 1
ATOM 901 C CA . PHE A 1 119 ? 10.681 11.342 -14.413 1.00 68.44 119 PHE A CA 1
ATOM 902 C C . PHE A 1 119 ? 10.750 10.201 -13.393 1.00 68.44 119 PHE A C 1
ATOM 904 O O . PHE A 1 119 ? 10.563 9.048 -13.770 1.00 68.44 119 PHE A O 1
ATOM 911 N N . VAL A 1 120 ? 10.999 10.515 -12.119 1.00 68.44 120 VAL A N 1
ATOM 912 C CA . VAL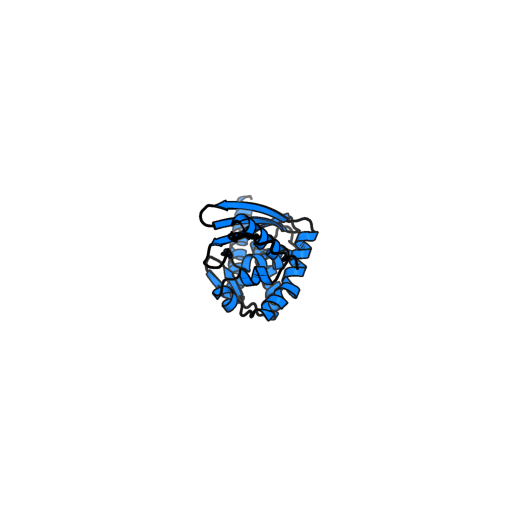 A 1 120 ? 11.034 9.528 -11.019 1.00 68.44 120 VAL A CA 1
ATOM 913 C C . VAL A 1 120 ? 10.021 9.924 -9.951 1.00 68.44 120 VAL A C 1
ATOM 915 O O . VAL A 1 120 ? 9.900 11.122 -9.676 1.00 68.44 120 VAL A O 1
ATOM 918 N N . SER A 1 121 ? 9.315 8.946 -9.369 1.00 69.94 121 SER A N 1
ATOM 919 C CA . SER A 1 121 ? 8.408 9.193 -8.241 1.00 69.94 121 SER A CA 1
ATOM 920 C C . SER A 1 121 ? 9.191 9.488 -6.970 1.00 69.94 121 SER A C 1
ATOM 922 O O . SER A 1 121 ? 10.218 8.868 -6.701 1.00 69.94 121 SER A O 1
ATOM 924 N N . THR A 1 122 ? 8.703 10.431 -6.174 1.00 67.88 122 THR A N 1
ATOM 925 C CA . THR A 1 122 ? 9.232 10.682 -4.831 1.00 67.88 122 THR A CA 1
ATOM 926 C C . THR A 1 122 ? 8.295 10.218 -3.722 1.00 67.88 122 THR A C 1
ATOM 928 O O . THR A 1 122 ? 8.661 10.370 -2.559 1.00 67.88 122 THR A O 1
ATOM 931 N N . GLU A 1 123 ? 7.109 9.682 -4.039 1.00 69.81 123 GLU A N 1
ATOM 932 C CA . GLU A 1 123 ? 6.238 9.109 -3.006 1.00 69.81 123 GLU A CA 1
ATOM 933 C C . GLU A 1 123 ? 6.663 7.686 -2.638 1.00 69.81 123 GLU A C 1
ATOM 935 O O . GLU A 1 123 ? 7.048 6.914 -3.520 1.00 69.81 123 GLU A O 1
ATOM 940 N N . PRO A 1 124 ? 6.578 7.328 -1.345 1.00 67.62 124 PRO A N 1
ATOM 941 C CA . PRO A 1 124 ? 6.951 6.006 -0.895 1.00 67.62 124 PRO A CA 1
ATOM 942 C C . PRO A 1 124 ? 5.881 4.972 -1.249 1.00 67.62 124 PRO A C 1
ATOM 944 O O . PRO A 1 124 ? 4.680 5.171 -1.036 1.00 67.62 124 PRO A O 1
ATOM 947 N N . PHE A 1 125 ? 6.330 3.795 -1.677 1.00 80.94 125 PHE A N 1
ATOM 948 C CA . PHE A 1 125 ? 5.480 2.646 -2.012 1.00 80.94 125 PHE A CA 1
ATOM 949 C C . PHE A 1 125 ? 4.541 2.210 -0.878 1.00 80.94 125 PHE A C 1
ATOM 951 O O . PHE A 1 125 ? 3.493 1.593 -1.099 1.00 80.94 125 PHE A O 1
ATOM 958 N N . SER A 1 126 ? 4.899 2.547 0.361 1.00 81.31 126 SER A N 1
ATOM 959 C CA . SER A 1 126 ? 4.119 2.240 1.555 1.00 81.31 126 SER A CA 1
ATOM 960 C C . SER A 1 126 ? 2.700 2.802 1.527 1.00 81.31 126 SER A C 1
ATOM 962 O O . SER A 1 126 ? 1.799 2.169 2.081 1.00 81.31 126 SER A O 1
ATOM 964 N N . ALA A 1 127 ? 2.466 3.944 0.871 1.00 80.06 127 ALA A N 1
ATOM 965 C CA . ALA A 1 127 ? 1.127 4.515 0.736 1.00 80.06 127 ALA A CA 1
ATOM 966 C C . ALA A 1 127 ? 0.207 3.596 -0.087 1.00 80.06 127 ALA A C 1
ATOM 968 O O . ALA A 1 127 ? -0.914 3.289 0.333 1.00 80.06 127 ALA A O 1
ATOM 969 N N . LEU A 1 128 ? 0.714 3.080 -1.212 1.00 83.38 128 LEU A N 1
ATOM 970 C CA . LEU A 1 128 ? 0.003 2.128 -2.065 1.00 83.38 128 LEU A CA 1
ATOM 971 C C . LEU A 1 128 ? -0.248 0.797 -1.337 1.00 83.38 128 LEU A C 1
ATOM 973 O O . LEU A 1 128 ? -1.360 0.266 -1.383 1.00 83.38 128 LEU A O 1
ATOM 977 N N . LEU A 1 129 ? 0.753 0.291 -0.606 1.00 86.75 129 LEU A N 1
ATOM 978 C CA . LEU A 1 129 ? 0.628 -0.915 0.223 1.00 86.75 129 LEU A CA 1
ATOM 979 C C . LEU A 1 129 ? -0.466 -0.777 1.291 1.00 86.75 129 LEU A C 1
ATOM 981 O O . LEU A 1 129 ? -1.310 -1.666 1.433 1.00 86.75 129 LEU A O 1
ATOM 985 N N . LEU A 1 130 ? -0.470 0.339 2.024 1.00 84.69 130 LEU A N 1
ATOM 986 C CA . LEU A 1 130 ? -1.456 0.620 3.068 1.00 84.69 130 LEU A CA 1
ATOM 987 C C . LEU A 1 130 ? -2.867 0.724 2.496 1.00 84.69 130 LEU A C 1
ATOM 989 O O . LEU A 1 130 ? -3.798 0.141 3.049 1.00 84.69 130 LEU A O 1
ATOM 993 N N . MET A 1 131 ? -3.029 1.419 1.371 1.00 83.94 131 MET A N 1
ATOM 994 C CA . MET A 1 131 ? -4.312 1.530 0.684 1.00 83.94 131 MET A CA 1
ATOM 995 C C . MET A 1 131 ? -4.828 0.160 0.227 1.00 83.94 131 MET A C 1
ATOM 997 O O . MET A 1 131 ? -5.991 -0.176 0.461 1.00 83.94 131 MET A O 1
ATOM 1001 N N . ALA A 1 132 ? -3.960 -0.671 -0.359 1.00 87.06 132 ALA A N 1
ATOM 1002 C CA . ALA A 1 132 ? -4.302 -2.036 -0.744 1.00 87.06 132 ALA A CA 1
ATOM 1003 C C . ALA A 1 132 ? -4.767 -2.862 0.461 1.00 87.06 132 ALA A C 1
ATOM 1005 O O . ALA A 1 132 ? -5.834 -3.474 0.414 1.00 87.06 132 ALA A O 1
ATOM 1006 N N . ALA A 1 133 ? -4.015 -2.840 1.558 1.00 86.62 133 ALA A N 1
ATOM 1007 C CA . ALA A 1 133 ? -4.353 -3.571 2.774 1.00 86.62 133 ALA A CA 1
ATOM 1008 C C . ALA A 1 133 ? -5.701 -3.102 3.367 1.00 86.62 133 ALA A C 1
ATOM 1010 O O . ALA A 1 133 ? -6.595 -3.907 3.652 1.00 86.62 133 ALA A O 1
ATOM 1011 N N . LEU A 1 134 ? -5.899 -1.784 3.477 1.00 84.69 134 LEU A N 1
ATOM 1012 C CA . LEU A 1 134 ? -7.117 -1.192 4.036 1.00 84.69 134 LEU A CA 1
ATOM 1013 C C . LEU A 1 134 ? -8.356 -1.468 3.178 1.00 84.69 134 LEU A C 1
ATOM 1015 O O . LEU A 1 134 ? -9.442 -1.637 3.731 1.00 84.69 134 LEU A O 1
ATOM 1019 N N . SER A 1 135 ? -8.202 -1.586 1.854 1.00 80.94 135 SER A N 1
ATOM 1020 C CA . SER A 1 135 ? -9.306 -1.914 0.933 1.00 80.94 135 SER A CA 1
ATOM 1021 C C . SER A 1 135 ? -9.954 -3.262 1.222 1.00 80.94 135 SER A C 1
ATOM 1023 O O . SER A 1 135 ? -11.139 -3.461 0.970 1.00 80.94 135 SER A O 1
ATOM 1025 N N . SER A 1 136 ? -9.176 -4.187 1.781 1.00 78.62 136 SER A N 1
ATOM 1026 C CA . SER A 1 136 ? -9.627 -5.535 2.122 1.00 78.62 136 SER A CA 1
ATOM 1027 C C . SER A 1 136 ? -10.093 -5.642 3.576 1.00 78.62 136 SER A C 1
ATOM 1029 O O . SER A 1 136 ? -10.618 -6.679 3.978 1.00 78.62 136 SER A O 1
ATOM 1031 N N . THR A 1 137 ? -9.943 -4.572 4.363 1.00 81.25 137 THR A N 1
ATOM 1032 C CA . THR A 1 137 ? -10.286 -4.553 5.785 1.00 81.25 137 THR A CA 1
ATOM 1033 C C . THR A 1 137 ? -11.578 -3.762 6.010 1.00 81.25 137 THR A C 1
ATOM 1035 O O . THR A 1 137 ? -11.557 -2.527 5.930 1.00 81.25 137 THR A O 1
ATOM 1038 N N . PRO A 1 138 ? -12.704 -4.428 6.338 1.00 80.56 138 PRO A N 1
ATOM 1039 C CA . PRO A 1 138 ? -13.962 -3.740 6.600 1.00 80.56 138 PRO A CA 1
ATOM 1040 C C . PRO A 1 138 ? -13.836 -2.870 7.849 1.00 80.56 138 PRO A C 1
ATOM 1042 O O . PRO A 1 138 ? -13.206 -3.274 8.832 1.00 80.56 138 PRO A O 1
ATOM 1045 N N . ARG A 1 139 ? -14.444 -1.685 7.817 1.00 81.69 139 ARG A N 1
ATOM 1046 C CA . ARG A 1 139 ? -14.504 -0.782 8.967 1.00 81.69 139 ARG A CA 1
ATOM 1047 C C . ARG A 1 139 ? -15.567 -1.234 9.960 1.00 81.69 139 ARG A C 1
ATOM 1049 O O . ARG A 1 139 ? -16.686 -1.562 9.571 1.00 81.69 139 ARG A O 1
ATOM 1056 N N . ILE A 1 140 ? -15.226 -1.204 11.244 1.00 86.81 140 ILE A N 1
ATOM 1057 C CA . ILE A 1 140 ? -16.177 -1.441 12.331 1.00 86.81 140 ILE A CA 1
ATOM 1058 C C . ILE A 1 140 ? -16.787 -0.094 12.754 1.00 86.81 140 ILE A C 1
ATOM 1060 O O . ILE A 1 140 ? -16.107 0.932 12.804 1.00 86.81 140 ILE A O 1
ATOM 1064 N N . ALA A 1 141 ? -18.093 -0.065 13.032 1.00 83.81 141 ALA A N 1
ATOM 1065 C CA . ALA A 1 141 ? -18.766 1.156 13.468 1.00 83.81 141 ALA A CA 1
ATOM 1066 C C . ALA A 1 141 ? -18.145 1.685 14.774 1.00 83.81 141 ALA A C 1
ATOM 1068 O O . ALA A 1 141 ? -17.980 0.938 15.735 1.00 83.81 141 ALA A O 1
ATOM 1069 N N . GLY A 1 142 ? -17.796 2.974 14.798 1.00 83.88 142 GLY A N 1
ATOM 1070 C CA . GLY A 1 142 ? -17.116 3.603 15.937 1.00 83.88 142 GLY A CA 1
ATOM 1071 C C . GLY A 1 142 ? -15.609 3.331 16.028 1.00 83.88 142 GLY A C 1
ATOM 1072 O O . GLY A 1 142 ? -14.957 3.944 16.868 1.00 83.88 142 GLY A O 1
ATOM 1073 N N . GLU A 1 143 ? -15.048 2.487 15.153 1.00 87.06 143 GLU A N 1
ATOM 1074 C CA . GLU A 1 143 ? -13.610 2.200 15.109 1.00 87.06 143 GLU A CA 1
ATOM 1075 C C . GLU A 1 143 ? -12.827 3.448 14.699 1.00 87.06 143 GLU A C 1
ATOM 1077 O O . GLU A 1 143 ? -13.142 4.135 13.712 1.00 87.06 143 GLU A O 1
ATOM 1082 N N . LEU A 1 144 ? -11.784 3.732 15.473 1.00 86.25 144 LEU A N 1
ATOM 1083 C CA . LEU A 1 144 ? -10.832 4.779 15.155 1.00 86.25 144 LEU A CA 1
ATOM 1084 C C . LEU A 1 144 ? -9.960 4.361 13.970 1.00 86.25 144 LEU A C 1
ATOM 1086 O O . LEU A 1 144 ? -9.576 3.201 13.832 1.00 86.25 144 LEU A O 1
ATOM 1090 N N . HIS A 1 145 ? -9.544 5.328 13.151 1.00 83.50 145 HIS A N 1
ATOM 1091 C CA . HIS A 1 145 ? -8.649 5.050 12.024 1.00 83.50 145 HIS A CA 1
ATOM 1092 C C . HIS A 1 145 ? -7.357 4.333 12.466 1.00 83.50 145 HIS A C 1
ATOM 1094 O O . HIS A 1 145 ? -6.919 3.395 11.808 1.00 83.50 145 HIS A O 1
ATOM 1100 N N . ALA A 1 146 ? -6.762 4.713 13.607 1.00 85.50 146 ALA A N 1
ATOM 1101 C CA . ALA A 1 146 ? -5.553 4.045 14.095 1.00 85.50 146 ALA A CA 1
ATOM 1102 C C . ALA A 1 146 ? -5.799 2.578 14.491 1.00 85.50 146 ALA A C 1
ATOM 1104 O O . ALA A 1 146 ? -4.917 1.746 14.292 1.00 85.50 146 ALA A O 1
ATOM 1105 N N . GLU A 1 147 ? -6.985 2.254 15.017 1.00 89.50 147 GLU A N 1
ATOM 1106 C CA . GLU A 1 147 ? -7.373 0.881 15.371 1.00 89.50 147 GLU A CA 1
ATOM 1107 C C . GLU A 1 147 ? -7.535 0.029 14.120 1.00 89.50 147 GLU A C 1
ATOM 1109 O O . GLU A 1 147 ? -6.950 -1.054 14.036 1.00 89.50 147 GLU A O 1
ATOM 1114 N N . ARG A 1 148 ? -8.239 0.565 13.115 1.00 88.38 148 ARG A N 1
ATOM 1115 C CA . ARG A 1 148 ? -8.396 -0.084 11.812 1.00 88.38 148 ARG A CA 1
ATOM 1116 C C . ARG A 1 148 ? -7.042 -0.339 11.164 1.00 88.38 148 ARG A C 1
ATOM 1118 O O . ARG A 1 148 ? -6.770 -1.464 10.756 1.00 88.38 148 ARG A O 1
ATOM 1125 N N . THR A 1 149 ? -6.180 0.675 11.105 1.00 87.50 149 THR A N 1
ATOM 1126 C CA . THR A 1 149 ? -4.837 0.559 10.526 1.00 87.50 149 THR A CA 1
ATOM 1127 C C . THR A 1 149 ? -3.995 -0.464 11.283 1.00 87.50 149 THR A C 1
ATOM 1129 O O . THR A 1 149 ? -3.393 -1.330 10.656 1.00 87.50 149 THR A O 1
ATOM 1132 N N . TYR A 1 150 ? -3.998 -0.448 12.620 1.00 90.88 150 TYR A N 1
ATOM 1133 C CA . TYR A 1 150 ? -3.292 -1.456 13.417 1.00 90.88 150 TYR A CA 1
ATOM 1134 C C . TYR A 1 150 ? -3.798 -2.877 13.133 1.00 90.88 150 TYR A C 1
ATOM 1136 O O . TYR A 1 150 ? -3.000 -3.773 12.857 1.00 90.88 150 TYR A O 1
ATOM 1144 N N . ARG A 1 151 ? -5.119 -3.084 13.163 1.00 91.94 151 ARG A N 1
ATOM 1145 C CA . ARG A 1 151 ? -5.754 -4.382 12.899 1.00 91.94 151 ARG A CA 1
ATOM 1146 C C . ARG A 1 151 ? -5.454 -4.882 11.488 1.00 91.94 151 ARG A C 1
ATOM 1148 O O . ARG A 1 151 ? -5.107 -6.047 11.325 1.00 91.94 151 ARG A O 1
ATOM 1155 N N . CYS A 1 152 ? -5.562 -4.000 10.499 1.00 90.69 152 CYS A N 1
ATOM 1156 C CA . CYS A 1 152 ? -5.256 -4.272 9.100 1.00 90.69 152 CYS A CA 1
ATOM 1157 C C . CYS A 1 152 ? -3.806 -4.732 8.927 1.00 90.69 152 CYS A C 1
ATOM 1159 O O . CYS A 1 152 ? -3.561 -5.798 8.372 1.00 90.69 152 CYS A O 1
ATOM 1161 N N . LEU A 1 153 ? -2.846 -3.957 9.439 1.00 90.62 153 LEU A N 1
ATOM 1162 C CA . LEU A 1 153 ? -1.426 -4.288 9.320 1.00 90.62 153 LEU A CA 1
ATOM 1163 C C . LEU A 1 153 ? -1.085 -5.595 10.033 1.00 90.62 153 LEU A C 1
ATOM 1165 O O . LEU A 1 153 ? -0.335 -6.406 9.504 1.00 90.62 153 LEU A O 1
ATOM 1169 N N . LYS A 1 154 ? -1.678 -5.828 11.206 1.00 91.56 154 LYS A N 1
ATOM 1170 C CA . LYS A 1 154 ? -1.488 -7.073 11.951 1.00 91.56 154 LYS A CA 1
ATOM 1171 C C . LYS A 1 154 ? -2.038 -8.289 11.199 1.00 91.56 154 LYS A C 1
ATOM 1173 O O . LYS A 1 154 ? -1.447 -9.358 11.272 1.00 91.56 154 LYS A O 1
ATOM 1178 N N . ALA A 1 155 ? -3.162 -8.136 10.499 1.00 91.31 155 ALA A N 1
ATOM 1179 C CA . ALA A 1 155 ? -3.763 -9.210 9.711 1.00 91.31 155 ALA A CA 1
ATOM 1180 C C . ALA A 1 155 ? -2.988 -9.497 8.414 1.00 91.31 155 ALA A C 1
ATOM 1182 O O . ALA A 1 155 ? -2.887 -10.651 8.010 1.00 91.31 155 ALA A O 1
ATOM 1183 N N . GLU A 1 156 ? -2.432 -8.464 7.777 1.00 91.19 156 GLU A N 1
ATOM 1184 C CA . GLU A 1 156 ? -1.706 -8.593 6.508 1.00 91.19 156 GLU A CA 1
ATOM 1185 C C . GLU A 1 156 ? -0.212 -8.914 6.685 1.00 91.19 156 GLU A C 1
ATOM 1187 O O . GLU A 1 156 ? 0.420 -9.315 5.713 1.00 91.19 156 GLU A O 1
ATOM 1192 N N . GLN A 1 157 ? 0.354 -8.805 7.896 1.00 91.62 157 GLN A N 1
ATOM 1193 C CA . GLN A 1 157 ? 1.786 -9.025 8.154 1.00 91.62 157 GLN A CA 1
ATOM 1194 C C . GLN A 1 157 ? 2.303 -10.329 7.531 1.00 91.62 157 GLN A C 1
ATOM 1196 O O . GLN A 1 157 ? 3.175 -10.288 6.670 1.00 91.62 157 GLN A O 1
ATOM 1201 N N . ALA A 1 158 ? 1.738 -11.477 7.918 1.00 91.00 158 ALA A N 1
ATOM 1202 C CA . ALA A 1 158 ? 2.216 -12.781 7.450 1.00 91.00 158 ALA A CA 1
ATOM 1203 C C . ALA A 1 158 ? 2.081 -12.946 5.925 1.00 91.00 158 ALA A C 1
ATOM 1205 O O . ALA A 1 158 ? 2.889 -13.618 5.288 1.00 91.00 158 ALA A O 1
ATOM 1206 N N . ASN A 1 159 ? 1.060 -12.323 5.332 1.00 90.69 159 ASN A N 1
ATOM 1207 C CA . ASN A 1 159 ? 0.829 -12.359 3.894 1.00 90.69 159 ASN A CA 1
ATOM 1208 C C . ASN A 1 159 ? 1.871 -11.513 3.146 1.00 90.69 159 ASN A C 1
ATOM 1210 O O . ASN A 1 159 ? 2.460 -11.969 2.173 1.00 90.69 159 ASN A O 1
ATOM 1214 N N . LEU A 1 160 ? 2.147 -10.299 3.625 1.00 89.81 160 LEU A N 1
ATOM 1215 C CA . LEU A 1 160 ? 3.156 -9.409 3.049 1.00 89.81 160 LEU A CA 1
ATOM 1216 C C . LEU A 1 160 ? 4.577 -9.966 3.229 1.00 89.81 160 LEU A C 1
ATOM 1218 O O . LEU A 1 160 ? 5.370 -9.929 2.289 1.00 89.81 160 LEU A O 1
ATOM 1222 N N . GLU A 1 161 ? 4.872 -10.571 4.381 1.00 89.81 161 GLU A N 1
ATOM 1223 C CA . GLU A 1 161 ? 6.135 -11.277 4.632 1.00 89.81 161 GLU A CA 1
ATOM 1224 C C . GLU A 1 161 ? 6.333 -12.461 3.676 1.00 89.81 161 GLU A C 1
ATOM 1226 O O . GLU A 1 161 ? 7.450 -12.686 3.210 1.00 89.81 161 GLU A O 1
ATOM 1231 N N . ALA A 1 162 ? 5.263 -13.176 3.302 1.00 89.12 162 ALA A N 1
ATOM 1232 C CA . ALA A 1 162 ? 5.335 -14.253 2.311 1.00 89.12 162 ALA A CA 1
ATOM 1233 C C . ALA A 1 162 ? 5.730 -13.758 0.905 1.00 89.12 162 ALA A C 1
ATOM 1235 O O . ALA A 1 162 ? 6.289 -14.525 0.121 1.00 89.12 162 ALA A O 1
ATOM 1236 N N . TYR A 1 163 ? 5.495 -12.478 0.599 1.00 88.06 163 TYR A N 1
ATOM 1237 C CA . TYR A 1 163 ? 5.986 -11.814 -0.614 1.00 88.06 163 TYR A CA 1
ATOM 1238 C C . TYR A 1 163 ? 7.370 -11.167 -0.439 1.00 88.06 163 TYR A C 1
ATOM 1240 O O . TYR A 1 163 ? 7.871 -10.546 -1.372 1.00 88.06 163 TYR A O 1
ATOM 1248 N N . GLY A 1 164 ? 8.004 -11.314 0.727 1.00 84.38 164 GLY A N 1
ATOM 1249 C CA . GLY A 1 164 ? 9.321 -10.752 1.030 1.00 84.38 164 GLY A CA 1
ATOM 1250 C C . GLY A 1 164 ? 9.297 -9.341 1.621 1.00 84.38 164 GLY A C 1
ATOM 1251 O O . GLY A 1 164 ? 10.355 -8.816 1.948 1.00 84.38 164 GLY A O 1
ATOM 1252 N N . ILE A 1 165 ? 8.121 -8.737 1.822 1.00 86.94 165 ILE A N 1
ATOM 1253 C CA . ILE A 1 165 ? 7.992 -7.398 2.411 1.00 86.94 165 ILE A CA 1
ATOM 1254 C C . ILE A 1 165 ? 8.221 -7.501 3.922 1.00 86.94 165 ILE A C 1
ATOM 1256 O O . ILE A 1 165 ? 7.377 -8.009 4.660 1.00 86.94 165 ILE A O 1
ATOM 1260 N N . THR A 1 166 ? 9.360 -6.998 4.396 1.00 84.25 166 THR A N 1
ATOM 1261 C CA . THR A 1 166 ? 9.803 -7.125 5.801 1.00 84.25 166 THR A CA 1
ATOM 1262 C C . THR A 1 166 ? 9.456 -5.923 6.689 1.00 84.25 166 THR A C 1
ATOM 1264 O O . THR A 1 166 ? 9.692 -5.942 7.902 1.00 84.25 166 THR A O 1
ATOM 1267 N N . GLY A 1 167 ? 8.887 -4.869 6.105 1.00 83.69 167 GLY A N 1
ATOM 1268 C CA . GLY A 1 167 ? 8.586 -3.629 6.804 1.00 83.69 167 GLY A CA 1
ATOM 1269 C C . GLY A 1 167 ? 7.774 -2.647 5.967 1.00 83.69 167 GLY A C 1
ATOM 1270 O O . GLY A 1 167 ? 7.397 -2.941 4.835 1.00 83.69 167 GLY A O 1
ATOM 1271 N N . ILE A 1 168 ? 7.511 -1.471 6.537 1.00 83.62 168 ILE A N 1
ATOM 1272 C CA . ILE A 1 168 ? 6.808 -0.363 5.879 1.00 83.62 168 ILE A CA 1
ATOM 1273 C C . ILE A 1 168 ? 7.654 0.903 5.998 1.00 83.62 168 ILE A C 1
ATOM 1275 O O . ILE A 1 168 ? 8.159 1.224 7.074 1.00 83.62 168 ILE A O 1
ATOM 1279 N N . TYR A 1 169 ? 7.768 1.654 4.904 1.0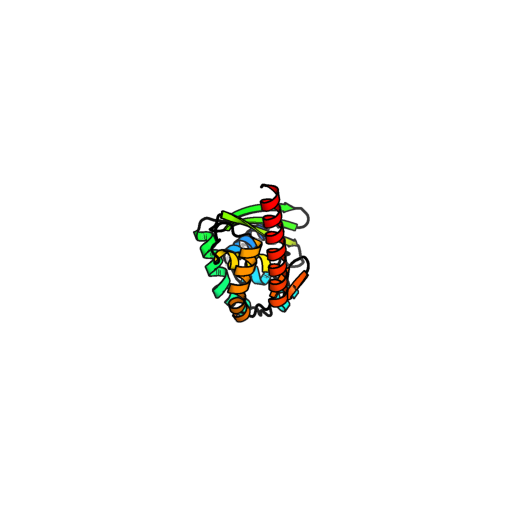0 80.38 169 TYR A N 1
ATOM 1280 C CA . TYR A 1 169 ? 8.374 2.981 4.923 1.00 80.38 169 TYR A CA 1
ATOM 1281 C C . TYR A 1 169 ? 7.437 4.044 5.520 1.00 80.38 169 TYR A C 1
ATOM 1283 O O . TYR A 1 169 ? 6.273 4.164 5.134 1.00 80.38 169 TYR A O 1
ATOM 1291 N N . SER A 1 170 ? 7.959 4.876 6.417 1.00 73.44 170 SER A N 1
ATOM 1292 C CA . SER A 1 170 ? 7.293 6.063 6.955 1.00 73.44 170 SER A CA 1
ATOM 1293 C C . SER A 1 170 ? 8.201 7.279 6.797 1.00 73.44 170 SER A C 1
ATOM 1295 O O . SER A 1 170 ? 9.319 7.262 7.300 1.00 73.44 170 SER A O 1
ATOM 1297 N N . GLU A 1 171 ? 7.703 8.385 6.238 1.00 69.50 171 GLU A N 1
ATOM 1298 C CA . GLU A 1 171 ? 8.481 9.633 6.083 1.00 69.50 171 GLU A CA 1
ATOM 1299 C C . GLU A 1 171 ? 9.159 10.095 7.386 1.00 69.50 171 GLU A C 1
ATOM 1301 O O . GLU A 1 171 ? 10.273 10.604 7.377 1.00 69.50 171 GLU A O 1
ATOM 1306 N N . GLN A 1 172 ? 8.494 9.896 8.530 1.00 74.25 172 GLN A N 1
ATOM 1307 C CA . GLN A 1 172 ? 8.997 10.330 9.839 1.00 74.25 172 GLN A CA 1
ATOM 1308 C C . GLN A 1 172 ? 10.116 9.450 10.409 1.00 74.25 172 GLN A C 1
ATOM 1310 O O . GLN A 1 172 ? 10.836 9.897 11.298 1.00 74.25 172 GLN A O 1
ATOM 1315 N N . TYR A 1 173 ? 10.220 8.195 9.970 1.00 73.56 173 TYR A N 1
ATOM 1316 C CA . TYR A 1 173 ? 11.021 7.174 10.655 1.00 73.56 173 TYR A CA 1
ATOM 1317 C C . TYR A 1 173 ? 11.857 6.305 9.705 1.00 73.56 173 TYR A C 1
ATOM 1319 O O . TYR A 1 173 ? 12.617 5.461 10.169 1.00 73.56 173 TYR A O 1
ATOM 1327 N N . GLY A 1 174 ? 11.748 6.524 8.394 1.00 77.69 174 GLY A N 1
ATOM 1328 C CA . GLY A 1 174 ? 12.322 5.653 7.378 1.00 77.69 174 GLY A CA 1
ATOM 1329 C C . GLY A 1 174 ? 11.607 4.304 7.304 1.00 77.69 174 GLY A C 1
ATOM 1330 O O . GLY A 1 174 ? 10.435 4.180 7.672 1.00 77.69 174 GLY A O 1
ATOM 1331 N N . LEU A 1 175 ? 12.314 3.293 6.800 1.00 79.50 175 LEU A N 1
ATOM 1332 C CA . LEU A 1 175 ? 11.840 1.913 6.801 1.00 79.50 175 LEU A CA 1
ATOM 1333 C C . LEU A 1 175 ? 11.855 1.348 8.220 1.00 79.50 175 LEU A C 1
ATOM 1335 O O . LEU A 1 175 ? 12.881 1.364 8.900 1.00 79.50 175 LEU A O 1
ATOM 1339 N N . GLU A 1 176 ? 10.735 0.768 8.631 1.00 86.06 176 GLU A N 1
ATOM 1340 C CA . GLU A 1 176 ? 10.613 0.117 9.926 1.00 86.06 176 GLU A CA 1
ATOM 1341 C C . GLU A 1 176 ? 10.163 -1.325 9.757 1.00 86.06 176 GLU A C 1
ATOM 1343 O O . GLU A 1 176 ? 9.279 -1.618 8.951 1.00 86.06 176 GLU A O 1
ATOM 1348 N N . SER A 1 177 ? 10.742 -2.225 10.556 1.00 87.88 177 SER A N 1
ATOM 1349 C CA . SER A 1 177 ? 10.283 -3.612 10.608 1.00 87.88 177 SER A CA 1
ATOM 1350 C C . SER A 1 177 ? 8.805 -3.682 10.989 1.00 87.88 177 SER A C 1
ATOM 1352 O O . SER A 1 177 ? 8.254 -2.758 11.605 1.00 87.88 177 SER A O 1
ATOM 1354 N N . TRP A 1 178 ? 8.157 -4.802 10.675 1.00 88.81 178 TRP A N 1
ATOM 1355 C CA . TRP A 1 178 ? 6.779 -5.042 11.099 1.00 88.81 178 TRP A CA 1
ATOM 1356 C C . TRP A 1 178 ? 6.586 -4.877 12.606 1.00 88.81 178 TRP A C 1
ATOM 1358 O O . TRP A 1 178 ? 5.678 -4.158 13.021 1.00 88.81 178 TRP A O 1
ATOM 1368 N N . ASP A 1 179 ? 7.484 -5.417 13.429 1.00 90.12 179 ASP A N 1
ATOM 1369 C CA . ASP A 1 179 ? 7.413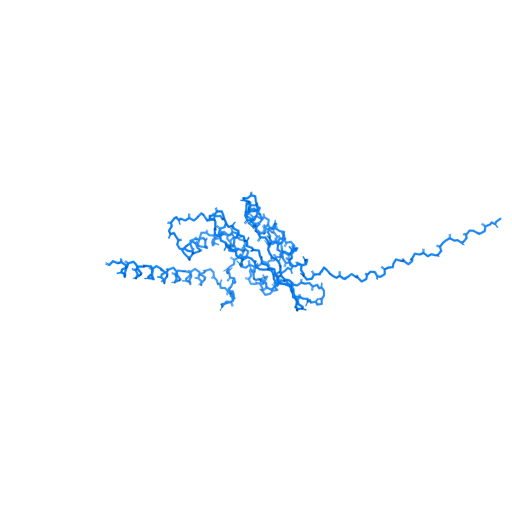 -5.280 14.887 1.00 90.12 179 ASP A CA 1
ATOM 1370 C C . ASP A 1 179 ? 7.474 -3.818 15.346 1.00 90.12 179 ASP A C 1
ATOM 1372 O O . ASP A 1 179 ? 6.671 -3.382 16.178 1.00 90.12 179 ASP A O 1
ATOM 1376 N N . ALA A 1 180 ? 8.395 -3.027 14.787 1.00 89.94 180 ALA A N 1
ATOM 1377 C CA . ALA A 1 180 ? 8.522 -1.608 15.109 1.00 89.94 180 ALA A CA 1
ATOM 1378 C C . ALA A 1 180 ? 7.298 -0.807 14.634 1.00 89.94 180 ALA A C 1
ATOM 1380 O O . ALA A 1 180 ? 6.793 0.073 15.346 1.00 89.94 180 ALA A O 1
ATOM 1381 N N . THR A 1 181 ? 6.783 -1.138 13.451 1.00 88.88 181 THR A N 1
ATOM 1382 C CA . THR A 1 181 ? 5.577 -0.540 12.874 1.00 88.88 181 THR A CA 1
ATOM 1383 C C . THR A 1 181 ? 4.362 -0.834 13.753 1.00 88.88 181 THR A C 1
ATOM 1385 O O . THR A 1 181 ? 3.686 0.090 14.214 1.00 88.88 181 THR A O 1
ATOM 1388 N N . LEU A 1 182 ? 4.113 -2.106 14.069 1.00 91.00 182 LEU A N 1
ATOM 1389 C CA . LEU A 1 182 ? 2.976 -2.560 14.867 1.00 91.00 182 LEU A CA 1
ATOM 1390 C C . LEU A 1 182 ? 3.039 -2.039 16.302 1.00 91.00 182 LEU A C 1
ATOM 1392 O O . LEU A 1 182 ? 2.021 -1.579 16.822 1.00 91.00 182 LEU A O 1
ATOM 1396 N N . LYS A 1 183 ? 4.221 -2.024 16.930 1.00 92.62 183 LYS A N 1
ATOM 1397 C CA . LYS A 1 183 ? 4.409 -1.444 18.268 1.00 92.62 183 LYS A CA 1
ATOM 1398 C C . LYS A 1 183 ? 4.005 0.029 18.301 1.00 92.62 183 LYS A C 1
ATOM 1400 O O . LYS A 1 183 ? 3.312 0.462 19.220 1.00 92.62 183 LYS A O 1
ATOM 1405 N N . ARG A 1 184 ? 4.386 0.811 17.289 1.00 89.62 184 ARG A N 1
ATOM 1406 C CA . ARG A 1 184 ? 4.012 2.232 17.204 1.00 89.62 184 ARG A CA 1
ATOM 1407 C C . ARG A 1 184 ? 2.527 2.425 16.956 1.00 89.62 184 ARG A C 1
ATOM 1409 O O . ARG A 1 184 ? 1.921 3.294 17.581 1.00 89.62 184 ARG A O 1
ATOM 1416 N N . GLN A 1 185 ? 1.935 1.641 16.058 1.00 88.94 185 GLN A N 1
ATOM 1417 C CA . GLN A 1 185 ? 0.498 1.735 15.816 1.00 88.94 185 GLN A CA 1
ATOM 1418 C C . GLN A 1 185 ? -0.294 1.367 17.078 1.00 88.94 185 GLN A C 1
ATOM 1420 O O . GLN A 1 185 ? -1.233 2.080 17.419 1.00 88.94 185 GLN A O 1
ATOM 1425 N N . ALA A 1 186 ? 0.150 0.370 17.849 1.00 90.50 186 ALA A N 1
ATOM 1426 C CA . ALA A 1 186 ? -0.440 0.050 19.149 1.00 90.50 186 ALA A CA 1
ATOM 1427 C C . ALA A 1 186 ? -0.365 1.236 20.133 1.00 90.50 186 ALA A C 1
ATOM 1429 O O . ALA A 1 186 ? -1.354 1.560 20.785 1.00 90.50 186 ALA A O 1
ATOM 1430 N N . VAL A 1 187 ? 0.766 1.951 20.194 1.00 90.56 187 VAL A N 1
ATOM 1431 C CA . VAL A 1 187 ? 0.885 3.179 21.007 1.00 90.56 187 VAL A CA 1
ATOM 1432 C C . VAL A 1 187 ? -0.091 4.264 20.535 1.00 90.56 187 VAL A C 1
ATOM 1434 O O . VAL A 1 187 ? -0.736 4.912 21.361 1.00 90.56 187 VAL A O 1
ATOM 1437 N N . ARG A 1 188 ? -0.238 4.462 19.217 1.00 89.44 188 ARG A N 1
ATOM 1438 C CA . ARG A 1 188 ? -1.190 5.434 18.649 1.00 89.44 188 ARG A CA 1
ATOM 1439 C C . ARG A 1 188 ? -2.634 5.099 19.021 1.00 89.44 188 ARG A C 1
ATOM 1441 O O . ARG A 1 188 ? -3.367 6.010 19.407 1.00 89.44 188 ARG A O 1
ATOM 1448 N N . VAL A 1 189 ? -3.011 3.821 18.960 1.00 90.19 189 VAL A N 1
ATOM 1449 C CA . VAL A 1 189 ? -4.322 3.328 19.410 1.00 90.19 189 VAL A CA 1
ATOM 1450 C C . VAL A 1 189 ? -4.554 3.695 20.874 1.00 90.19 189 VAL A C 1
ATOM 1452 O O . VAL A 1 189 ? -5.521 4.394 21.176 1.00 90.19 189 VAL A O 1
ATOM 1455 N N . SER A 1 190 ? -3.624 3.345 21.768 1.00 91.44 190 SER A N 1
ATOM 1456 C CA . SER A 1 190 ? -3.750 3.639 23.202 1.00 91.44 190 SER A CA 1
ATOM 1457 C C . SER A 1 190 ? -3.909 5.136 23.494 1.00 91.44 190 SER A C 1
ATOM 1459 O O . SER A 1 190 ? -4.728 5.528 24.326 1.00 91.44 190 SER A O 1
ATOM 1461 N N . ILE A 1 191 ? -3.166 6.001 22.791 1.00 89.88 191 ILE A N 1
ATOM 1462 C CA . ILE A 1 191 ? -3.276 7.462 22.946 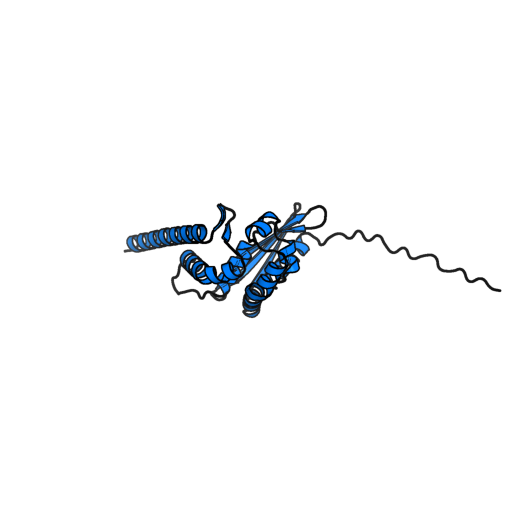1.00 89.88 191 ILE A CA 1
ATOM 1463 C C . ILE A 1 191 ? -4.657 7.962 22.507 1.00 89.88 191 ILE A C 1
ATOM 1465 O O . ILE A 1 191 ? -5.239 8.821 23.174 1.00 89.88 191 ILE A O 1
ATOM 1469 N N . GLN A 1 192 ? -5.187 7.467 21.386 1.00 88.94 192 GLN A N 1
ATOM 1470 C CA . GLN A 1 192 ? -6.492 7.908 20.892 1.00 88.94 192 GLN A CA 1
ATOM 1471 C C . GLN A 1 192 ? -7.637 7.420 21.786 1.00 88.94 192 GLN A C 1
ATOM 1473 O O . GLN A 1 192 ? -8.515 8.219 22.119 1.00 88.94 192 GLN A O 1
ATOM 1478 N N . GLN A 1 193 ? -7.580 6.172 22.255 1.00 88.50 193 GLN A N 1
ATOM 1479 C CA . GLN A 1 193 ? -8.544 5.626 23.213 1.00 88.50 193 GLN A CA 1
ATOM 1480 C C . GLN A 1 193 ? -8.551 6.432 24.520 1.00 88.50 193 GLN A C 1
ATOM 1482 O O . GLN A 1 193 ? -9.610 6.849 24.988 1.00 88.50 193 GLN A O 1
ATOM 1487 N N . ALA A 1 194 ? -7.376 6.759 25.073 1.00 86.69 194 ALA A N 1
ATOM 1488 C CA . ALA A 1 194 ? -7.277 7.592 26.272 1.00 86.69 194 ALA A CA 1
ATOM 1489 C C . ALA A 1 194 ? -7.890 8.992 26.071 1.00 86.69 194 ALA A C 1
ATOM 1491 O O . ALA A 1 194 ? -8.553 9.524 26.965 1.00 86.69 194 ALA A O 1
ATOM 1492 N N . ARG A 1 195 ? -7.711 9.594 24.886 1.00 88.00 195 ARG A N 1
ATOM 1493 C CA . ARG A 1 195 ? -8.322 10.890 24.544 1.00 88.00 195 ARG A CA 1
ATOM 1494 C C . ARG A 1 195 ? -9.846 10.808 24.464 1.00 88.00 195 ARG A C 1
ATOM 1496 O O . ARG A 1 195 ? -10.506 11.710 24.972 1.00 88.00 195 ARG A O 1
ATOM 1503 N N . GLN A 1 196 ? -10.399 9.748 23.874 1.00 85.75 196 GLN A N 1
ATOM 1504 C CA . GLN A 1 196 ? -11.849 9.549 23.801 1.00 85.75 196 GLN A CA 1
ATOM 1505 C C . GLN A 1 196 ? -12.471 9.321 25.180 1.00 85.75 196 GLN A C 1
ATOM 1507 O O . GLN A 1 196 ? -13.458 9.977 25.506 1.00 85.75 196 GLN A O 1
ATOM 1512 N N . SER A 1 197 ? -11.863 8.476 26.017 1.00 84.06 197 SER A N 1
ATOM 1513 C CA . SER A 1 197 ? -12.329 8.238 27.390 1.00 84.06 197 SER A CA 1
ATOM 1514 C C . SER A 1 197 ? -12.340 9.525 28.217 1.00 84.06 197 SER A C 1
ATOM 1516 O O . SER A 1 197 ? -13.308 9.820 28.915 1.00 84.06 197 SER A O 1
ATOM 1518 N N . ASN A 1 198 ? -11.297 10.350 28.085 1.00 84.56 198 ASN A N 1
ATOM 1519 C CA . ASN A 1 198 ? -11.235 11.646 28.759 1.00 84.56 198 ASN A CA 1
ATOM 1520 C C . ASN A 1 198 ? -12.265 12.650 28.222 1.00 84.56 198 ASN A C 1
ATOM 1522 O O . ASN A 1 198 ? -12.797 13.439 28.998 1.00 84.56 198 ASN A O 1
ATOM 1526 N N . ALA A 1 199 ? -12.555 12.636 26.919 1.00 82.44 199 ALA A N 1
ATOM 1527 C CA . ALA A 1 199 ? -13.594 13.481 26.336 1.00 82.44 199 ALA A CA 1
ATOM 1528 C C . ALA A 1 199 ? -14.995 13.065 26.815 1.00 82.44 199 ALA A C 1
ATOM 1530 O O . ALA A 1 199 ? -15.774 13.926 27.210 1.00 82.44 199 ALA A O 1
ATOM 1531 N N . ALA A 1 200 ? -15.279 11.759 26.864 1.00 79.31 200 ALA A N 1
ATOM 1532 C CA . ALA A 1 200 ? -16.549 11.210 27.343 1.00 79.31 200 ALA A CA 1
ATOM 1533 C C . ALA A 1 200 ? -16.797 11.470 28.839 1.00 79.31 200 ALA A C 1
ATOM 1535 O O . ALA A 1 200 ? -17.937 11.659 29.254 1.00 79.31 200 ALA A O 1
ATOM 1536 N N . ASN A 1 201 ? -15.735 11.516 29.649 1.00 78.25 201 ASN A N 1
ATOM 1537 C CA . ASN A 1 201 ? -15.828 11.861 31.070 1.00 78.25 201 ASN A CA 1
ATOM 1538 C C . ASN A 1 201 ? -16.032 13.362 31.325 1.00 78.25 201 ASN A C 1
ATOM 1540 O O . ASN A 1 201 ? -16.457 13.725 32.412 1.00 78.25 201 ASN A O 1
ATOM 1544 N N . ARG A 1 202 ? -15.716 14.237 30.359 1.00 74.25 202 ARG A N 1
ATOM 1545 C CA . ARG A 1 202 ? -15.910 15.696 30.473 1.00 74.25 202 ARG A CA 1
ATOM 1546 C C . ARG A 1 202 ? -17.280 16.170 29.989 1.00 74.25 202 ARG A C 1
ATOM 1548 O O . ARG A 1 202 ? -17.639 17.313 30.242 1.00 74.25 202 ARG A O 1
ATOM 1555 N N . SER A 1 203 ? -17.999 15.332 29.248 1.00 67.00 203 SER A N 1
ATOM 1556 C CA . SER A 1 203 ? -19.346 15.609 28.738 1.00 67.00 203 SER A CA 1
ATOM 1557 C C . SER A 1 203 ? -20.464 15.025 29.612 1.00 67.00 203 SER A C 1
ATOM 1559 O O . SER A 1 203 ? -21.631 15.118 29.234 1.00 67.00 203 SER A O 1
ATOM 1561 N N . ARG A 1 204 ? -20.109 14.422 30.753 1.00 55.84 204 ARG A N 1
ATOM 1562 C CA . ARG A 1 204 ? -21.014 14.008 31.832 1.00 55.84 204 ARG A CA 1
ATOM 1563 C C . ARG A 1 204 ? -20.905 14.986 32.991 1.00 55.84 204 ARG A C 1
ATOM 1565 O O . ARG A 1 204 ? -21.956 15.229 33.615 1.00 55.84 204 ARG A O 1
#